Protein AF-A0A1D2U255-F1 (afdb_monomer_lite)

Structure (mmCIF, N/CA/C/O backbone):
data_AF-A0A1D2U255-F1
#
_entry.id   AF-A0A1D2U255-F1
#
loop_
_atom_site.group_PDB
_atom_site.id
_atom_site.type_symbol
_atom_site.label_atom_id
_atom_site.label_alt_id
_atom_site.label_comp_id
_atom_site.label_asym_id
_atom_site.label_entity_id
_atom_site.label_seq_id
_atom_site.pdbx_PDB_ins_code
_atom_site.Cartn_x
_atom_site.Cartn_y
_atom_site.Cartn_z
_atom_site.occupancy
_atom_site.B_iso_or_equiv
_atom_site.auth_seq_id
_atom_site.auth_comp_id
_atom_site.auth_asym_id
_atom_site.auth_atom_id
_atom_site.pdbx_PDB_model_num
ATOM 1 N N . MET A 1 1 ? 13.113 -12.815 16.491 1.00 38.06 1 MET A N 1
ATOM 2 C CA . MET A 1 1 ? 13.933 -11.584 16.557 1.00 38.06 1 MET A CA 1
ATOM 3 C C . MET A 1 1 ? 13.022 -10.488 17.092 1.00 38.06 1 MET A C 1
ATOM 5 O O . MET A 1 1 ? 12.056 -10.189 16.406 1.00 38.06 1 MET A O 1
ATOM 9 N N . CYS A 1 2 ? 13.243 -9.999 18.317 1.00 33.28 2 CYS A N 1
ATOM 10 C CA . CYS A 1 2 ? 12.448 -8.915 18.912 1.00 33.28 2 CYS A CA 1
ATOM 11 C C . CYS A 1 2 ? 13.045 -7.563 18.511 1.00 33.28 2 CYS A C 1
ATOM 13 O O . CYS A 1 2 ? 14.258 -7.370 18.623 1.00 33.28 2 CYS A O 1
ATOM 15 N N . CYS A 1 3 ? 12.206 -6.634 18.059 1.00 37.88 3 CYS A N 1
ATOM 16 C CA . CYS A 1 3 ? 12.603 -5.245 17.847 1.00 37.88 3 CYS A CA 1
ATOM 17 C C . CYS A 1 3 ? 12.177 -4.433 19.072 1.00 37.88 3 CYS A C 1
ATOM 19 O O . CYS A 1 3 ? 10.989 -4.317 19.360 1.00 37.88 3 CYS A O 1
ATOM 21 N N . LEU A 1 4 ? 13.148 -3.874 19.792 1.00 40.31 4 LEU A N 1
ATOM 22 C CA . LEU A 1 4 ? 12.889 -2.795 20.744 1.00 40.31 4 LEU A CA 1
ATOM 23 C C . LEU A 1 4 ? 12.627 -1.528 19.923 1.00 40.31 4 LEU A C 1
ATOM 25 O O . LEU A 1 4 ? 13.377 -1.272 18.985 1.00 40.31 4 LEU A O 1
ATOM 29 N N . LEU A 1 5 ? 11.585 -0.754 20.235 1.00 40.53 5 LEU A N 1
ATOM 30 C CA . LEU A 1 5 ? 11.327 0.550 19.608 1.00 40.53 5 LEU A CA 1
ATOM 31 C C . LEU A 1 5 ? 11.219 1.648 20.671 1.00 40.53 5 LEU A C 1
ATOM 33 O O . LEU A 1 5 ? 10.499 1.484 21.651 1.00 40.53 5 LEU A O 1
ATOM 37 N N . LYS A 1 6 ? 11.832 2.814 20.424 1.00 40.69 6 LYS A N 1
ATOM 38 C CA . LYS A 1 6 ? 11.406 4.088 21.040 1.00 40.69 6 LYS A CA 1
ATOM 39 C C . LYS A 1 6 ? 10.456 4.817 20.100 1.00 40.69 6 LYS A C 1
ATOM 41 O O . LYS A 1 6 ? 10.738 4.906 18.902 1.00 40.69 6 LYS A O 1
ATOM 46 N N . GLN A 1 7 ? 9.335 5.289 20.640 1.00 46.09 7 GLN A N 1
ATOM 47 C CA . GLN A 1 7 ? 8.134 5.529 19.847 1.00 46.09 7 GLN A CA 1
ATOM 48 C C . GLN A 1 7 ? 7.844 6.982 19.425 1.00 46.09 7 GLN A C 1
ATOM 50 O O . GLN A 1 7 ? 8.220 7.922 20.131 1.00 46.09 7 GLN A O 1
ATOM 55 N N . PRO A 1 8 ? 7.110 7.155 18.300 1.00 39.25 8 PRO A N 1
ATOM 56 C CA . PRO A 1 8 ? 6.483 8.409 17.862 1.00 39.25 8 PRO A CA 1
ATOM 57 C C . PRO A 1 8 ? 5.605 9.088 18.925 1.00 39.25 8 PRO A C 1
ATOM 59 O O . PRO A 1 8 ? 5.038 8.426 19.784 1.00 39.25 8 PRO A O 1
ATOM 62 N N . GLN A 1 9 ? 5.426 10.409 18.816 1.00 37.12 9 GLN A N 1
ATOM 63 C CA . GLN A 1 9 ? 4.579 11.220 19.711 1.00 37.12 9 GLN A CA 1
ATOM 64 C C . GLN A 1 9 ? 3.263 11.693 19.055 1.00 37.12 9 GLN A C 1
ATOM 66 O O . GLN A 1 9 ? 2.732 12.727 19.456 1.00 37.12 9 GLN A O 1
ATOM 71 N N . THR A 1 10 ? 2.753 11.040 18.003 1.00 38.72 10 THR A N 1
ATOM 72 C CA . THR A 1 10 ? 1.655 11.632 17.209 1.00 38.72 10 THR A CA 1
ATOM 73 C C . THR A 1 10 ? 0.610 10.617 16.761 1.00 38.72 10 THR A C 1
ATOM 75 O O . THR A 1 10 ? 0.945 9.591 16.175 1.00 38.72 10 THR A O 1
ATOM 78 N N . ILE A 1 11 ? -0.655 10.964 17.015 1.00 46.00 11 ILE A N 1
ATOM 79 C CA . ILE A 1 11 ? -1.862 10.268 16.561 1.00 46.00 11 ILE A CA 1
ATOM 80 C C . ILE A 1 11 ? -2.464 11.071 15.410 1.00 46.00 11 ILE A C 1
ATOM 82 O O . ILE A 1 11 ? -2.542 12.299 15.489 1.00 46.00 11 ILE A O 1
ATOM 86 N N . PHE A 1 12 ? -2.910 10.394 14.357 1.00 43.94 12 PHE A N 1
ATOM 87 C CA . PHE A 1 12 ? -3.647 11.022 13.267 1.00 43.94 12 PHE A CA 1
ATOM 88 C C . PHE A 1 12 ? -4.962 10.262 12.995 1.00 43.94 12 PHE A C 1
ATOM 90 O O . PHE A 1 12 ? -5.177 9.166 13.507 1.00 43.94 12 PHE A O 1
ATOM 97 N N . GLY A 1 13 ? -5.860 10.852 12.199 1.00 49.72 13 GLY A N 1
ATOM 98 C CA . GLY A 1 13 ? -7.073 10.168 11.723 1.00 49.72 13 GLY A CA 1
ATOM 99 C C . GLY A 1 13 ? -8.346 10.356 12.557 1.00 49.72 13 GLY A C 1
ATOM 100 O O . GLY A 1 13 ? -9.235 9.514 12.501 1.00 49.72 13 GLY A O 1
ATOM 101 N N . LEU A 1 14 ? -8.473 11.445 13.322 1.00 53.03 14 LEU A N 1
ATOM 102 C CA . LEU A 1 14 ? -9.739 11.765 13.989 1.00 53.03 14 LEU A CA 1
ATOM 103 C C . LEU A 1 14 ? -10.753 12.420 13.033 1.00 53.03 14 LEU A C 1
ATOM 105 O O . LEU A 1 14 ? -10.395 13.387 12.355 1.00 53.03 14 LEU A O 1
ATOM 109 N N . PRO A 1 15 ? -12.037 12.017 13.073 1.00 48.06 15 PRO A N 1
ATOM 110 C CA . PRO A 1 15 ? -13.110 12.707 12.359 1.00 48.06 15 PRO A CA 1
ATOM 111 C C . PRO A 1 15 ? -13.533 14.030 13.027 1.00 48.06 15 PRO A C 1
ATOM 113 O O . PRO A 1 15 ? -14.324 14.776 12.453 1.00 48.06 15 PRO A O 1
ATOM 116 N N . SER A 1 16 ? -13.025 14.350 14.229 1.00 55.66 16 SER A N 1
ATOM 117 C CA . SER A 1 16 ? -13.428 15.536 14.994 1.00 55.66 16 SER A CA 1
ATOM 118 C C . SER A 1 16 ? -12.306 16.185 15.793 1.00 55.66 16 SER A C 1
ATOM 120 O O . SER A 1 16 ? -11.431 15.513 16.331 1.00 55.66 16 SER A O 1
ATOM 122 N N . ARG A 1 17 ? -12.383 17.514 15.910 1.00 60.97 17 ARG A N 1
ATOM 123 C CA . ARG A 1 17 ? -11.514 18.342 16.761 1.00 60.97 17 ARG A CA 1
ATOM 124 C C . ARG A 1 17 ? -12.215 18.837 18.031 1.00 60.97 17 ARG A C 1
ATOM 126 O O . ARG A 1 17 ? -11.706 19.737 18.693 1.00 60.97 17 ARG A O 1
ATOM 133 N N . GLU A 1 18 ? -13.396 18.314 18.350 1.00 69.81 18 GLU A N 1
ATOM 134 C CA . GLU A 1 18 ? -14.112 18.686 19.572 1.00 69.81 18 GLU A CA 1
ATOM 135 C C . GLU A 1 18 ? -13.353 18.224 20.818 1.00 69.81 18 GLU A C 1
ATOM 137 O O . GLU A 1 18 ? -12.920 17.077 20.909 1.00 69.81 18 GLU A O 1
ATOM 142 N N . ALA A 1 19 ? -13.231 19.115 21.803 1.00 66.44 19 ALA A N 1
ATOM 143 C CA . ALA A 1 19 ? -12.434 18.870 23.004 1.00 66.44 19 ALA A CA 1
ATOM 144 C C . ALA A 1 19 ? -12.901 17.646 23.814 1.00 66.44 19 ALA A C 1
ATOM 146 O O . ALA A 1 19 ? -12.069 16.938 24.371 1.00 66.44 19 ALA A O 1
ATOM 147 N N . ALA A 1 20 ? -14.210 17.370 23.850 1.00 71.12 20 ALA A N 1
ATOM 148 C CA . ALA A 1 20 ? -14.759 16.203 24.541 1.00 71.12 20 ALA A CA 1
ATOM 149 C C . ALA A 1 20 ? -14.318 14.884 23.881 1.00 71.12 20 ALA A C 1
ATOM 151 O O . ALA A 1 20 ? -13.795 14.007 24.558 1.00 71.12 20 ALA A O 1
ATOM 152 N N . VAL A 1 21 ? -14.418 14.792 22.549 1.00 66.88 21 VAL A N 1
ATOM 153 C CA . VAL A 1 21 ? -13.981 13.611 21.782 1.00 66.88 21 VAL A CA 1
ATOM 154 C C . VAL A 1 21 ? -12.471 13.420 21.849 1.00 66.88 21 VAL A C 1
ATOM 156 O O . VAL A 1 21 ? -11.996 12.294 21.943 1.00 66.88 21 VAL A O 1
ATOM 159 N N . LEU A 1 22 ? -11.709 14.515 21.844 1.00 66.06 22 LEU A N 1
ATOM 160 C CA . LEU A 1 22 ? -10.263 14.459 22.056 1.00 66.06 22 LEU A CA 1
ATOM 161 C C . LEU A 1 22 ? -9.925 13.895 23.443 1.00 66.06 22 LEU A C 1
ATOM 163 O O . LEU A 1 22 ? -9.061 13.034 23.547 1.00 66.06 22 LEU A O 1
ATOM 167 N N . SER A 1 23 ? -10.648 14.310 24.488 1.00 69.88 23 SER A N 1
ATOM 168 C CA . SER A 1 23 ? -10.448 13.798 25.849 1.00 69.88 23 SER A CA 1
ATOM 169 C C . SER A 1 23 ? -10.837 12.322 25.999 1.00 69.88 23 SER A C 1
ATOM 171 O O . SER A 1 23 ? -10.153 11.583 26.707 1.00 69.88 23 SER A O 1
ATOM 173 N N . GLU A 1 24 ? -11.931 11.886 25.372 1.00 72.25 24 GLU A N 1
ATOM 174 C CA . GLU A 1 24 ? -12.356 10.479 25.373 1.00 72.25 24 GLU A CA 1
ATOM 175 C C . GLU A 1 24 ? -11.363 9.600 24.606 1.00 72.25 24 GLU A C 1
ATOM 177 O O . GLU A 1 24 ? -10.986 8.526 25.083 1.00 72.25 24 GLU A O 1
ATOM 182 N N . LEU A 1 25 ? -10.860 10.095 23.469 1.00 70.25 25 LEU A N 1
ATOM 183 C CA . LEU A 1 25 ? -9.794 9.436 22.727 1.00 70.25 25 LEU A CA 1
ATOM 184 C C . LEU A 1 25 ? -8.515 9.334 23.568 1.00 70.25 25 LEU A C 1
ATOM 186 O O . LEU A 1 25 ? -7.940 8.253 23.652 1.00 70.25 25 LEU A O 1
ATOM 190 N N . ASP A 1 26 ? -8.070 10.416 24.207 1.00 67.56 26 ASP A N 1
ATOM 191 C CA . ASP A 1 26 ? -6.859 10.411 25.037 1.00 67.56 26 ASP A CA 1
ATOM 192 C C . ASP A 1 26 ? -6.956 9.380 26.175 1.00 67.56 26 ASP A C 1
ATOM 194 O O . ASP A 1 26 ? -5.986 8.671 26.474 1.00 67.56 26 ASP A O 1
ATOM 198 N N . GLY A 1 27 ? -8.143 9.245 26.776 1.00 70.94 27 GLY A N 1
ATOM 199 C CA . GLY A 1 27 ? -8.442 8.213 27.766 1.00 70.94 27 GLY A CA 1
ATOM 200 C C . GLY A 1 27 ? -8.338 6.796 27.196 1.00 70.94 27 GLY A C 1
ATOM 201 O O . GLY A 1 27 ? -7.640 5.957 27.771 1.00 70.94 27 GLY A O 1
ATOM 202 N N . TYR A 1 28 ? -8.979 6.540 26.052 1.00 72.81 28 TYR A N 1
ATOM 203 C CA . TYR A 1 28 ? -8.915 5.260 25.337 1.00 72.81 28 TYR A CA 1
ATOM 204 C C . TYR A 1 28 ? -7.470 4.880 24.979 1.00 72.81 28 TYR A C 1
ATOM 206 O O . TYR A 1 28 ? -6.992 3.805 25.341 1.00 72.81 28 TYR A O 1
ATOM 214 N N . LEU A 1 29 ? -6.726 5.800 24.365 1.00 69.00 29 LEU A N 1
ATOM 215 C CA . LEU A 1 29 ? -5.336 5.585 23.966 1.00 69.00 29 LEU A CA 1
ATOM 216 C C . LEU A 1 29 ? -4.421 5.324 25.169 1.00 69.00 29 LEU A C 1
ATOM 218 O O . LEU A 1 29 ? -3.532 4.476 25.098 1.00 69.00 29 LEU A O 1
ATOM 222 N N . SER A 1 30 ? -4.639 6.004 26.296 1.00 70.31 30 SER A N 1
ATOM 223 C CA . SER A 1 30 ? -3.856 5.774 27.517 1.00 70.31 30 SER A CA 1
ATOM 224 C C . SER A 1 30 ? -4.046 4.355 28.064 1.00 70.31 30 SER A C 1
ATOM 226 O O . SER A 1 30 ? -3.075 3.717 28.475 1.00 70.31 30 SER A O 1
ATOM 228 N N . GLN A 1 31 ? -5.275 3.831 28.024 1.00 73.38 31 GLN A N 1
ATOM 229 C CA . GLN A 1 31 ? -5.575 2.459 28.447 1.00 73.38 31 GLN A CA 1
ATOM 230 C C . GLN A 1 31 ? -4.911 1.430 27.528 1.00 73.38 31 GLN A C 1
ATOM 232 O O . GLN A 1 31 ? -4.305 0.472 28.005 1.00 73.38 31 GLN A O 1
ATOM 237 N N . MET A 1 32 ? -4.951 1.659 26.215 1.00 69.12 32 MET A N 1
ATOM 238 C CA . MET A 1 32 ? -4.285 0.781 25.251 1.00 69.12 32 MET A CA 1
ATOM 239 C C . MET A 1 32 ? -2.766 0.792 25.410 1.00 69.12 32 MET A C 1
ATOM 241 O O . MET A 1 32 ? -2.126 -0.256 25.355 1.00 69.12 32 MET A O 1
ATOM 245 N N . ALA A 1 33 ? -2.174 1.973 25.610 1.00 67.69 33 ALA A N 1
ATOM 246 C CA . ALA A 1 33 ? -0.741 2.102 25.833 1.00 67.69 33 ALA A CA 1
ATOM 247 C C . ALA A 1 33 ? -0.309 1.328 27.087 1.00 67.69 33 ALA A C 1
ATOM 249 O O . ALA A 1 33 ? 0.724 0.661 27.064 1.00 67.69 33 ALA A O 1
ATOM 250 N N . ALA A 1 34 ? -1.113 1.369 28.154 1.00 70.56 34 ALA A N 1
ATOM 251 C CA . ALA A 1 34 ? -0.875 0.581 29.358 1.00 70.56 34 ALA A CA 1
ATOM 252 C C . ALA A 1 34 ? -0.983 -0.933 29.097 1.00 70.56 34 ALA A C 1
ATOM 254 O O . ALA A 1 34 ? -0.121 -1.680 29.554 1.00 70.56 34 ALA A O 1
ATOM 255 N N . ALA A 1 35 ? -1.981 -1.386 28.330 1.00 68.00 35 ALA A N 1
ATOM 256 C CA . ALA A 1 35 ? -2.135 -2.800 27.971 1.00 68.00 35 ALA A CA 1
ATOM 257 C C . ALA A 1 35 ? -0.953 -3.320 27.134 1.00 68.00 35 ALA A C 1
ATOM 259 O O . ALA A 1 35 ? -0.357 -4.347 27.447 1.00 68.00 35 ALA A O 1
ATOM 260 N N . LEU A 1 36 ? -0.529 -2.557 26.124 1.00 65.62 36 LEU A N 1
ATOM 261 C CA . LEU A 1 36 ? 0.635 -2.892 25.302 1.00 65.62 36 LEU A CA 1
ATOM 262 C C . LEU A 1 36 ? 1.951 -2.917 26.094 1.00 65.62 36 LEU A C 1
ATOM 264 O O . LEU A 1 36 ? 2.813 -3.753 25.830 1.00 65.62 36 LEU A O 1
ATOM 268 N N . GLN A 1 37 ? 2.119 -2.025 27.077 1.00 65.44 37 GLN A N 1
ATOM 269 C CA . GLN A 1 37 ? 3.283 -2.039 27.977 1.00 65.44 37 GLN A CA 1
ATOM 270 C C . GLN A 1 37 ? 3.338 -3.293 28.859 1.00 65.44 37 GLN A C 1
ATOM 272 O O . GLN A 1 37 ? 4.419 -3.679 29.293 1.00 65.44 37 GLN A O 1
ATOM 277 N N . GLN A 1 38 ? 2.198 -3.939 29.111 1.00 67.94 38 GLN A N 1
ATOM 278 C CA . GLN A 1 38 ? 2.106 -5.179 29.888 1.00 67.94 38 GLN A CA 1
ATOM 279 C C . GLN A 1 38 ? 2.366 -6.439 29.041 1.00 67.94 38 GLN A C 1
ATOM 281 O O . GLN A 1 38 ? 2.168 -7.554 29.518 1.00 67.94 38 GLN A O 1
ATOM 286 N N . CYS A 1 39 ? 2.856 -6.275 27.806 1.00 56.94 39 CYS A N 1
ATOM 287 C CA . CYS A 1 39 ? 3.213 -7.338 26.861 1.00 56.94 39 CYS A CA 1
ATOM 288 C C . CYS A 1 39 ? 2.047 -8.213 26.362 1.00 56.94 39 CYS A C 1
ATOM 290 O O . CYS A 1 39 ? 2.307 -9.202 25.675 1.00 56.94 39 CYS A O 1
ATOM 292 N N . SER A 1 40 ? 0.781 -7.865 26.624 1.00 61.34 40 SER A N 1
ATOM 293 C CA . SER A 1 40 ? -0.358 -8.539 25.987 1.00 61.34 40 SER A CA 1
ATOM 294 C C . SER A 1 40 ? -0.512 -8.031 24.548 1.00 61.34 40 SER A C 1
ATOM 296 O O . SER A 1 40 ? -1.229 -7.067 24.288 1.00 61.34 40 SER A O 1
ATOM 298 N N . TRP A 1 41 ? 0.199 -8.644 23.602 1.00 63.06 41 TRP A N 1
ATOM 299 C CA . TRP A 1 41 ? -0.022 -8.466 22.159 1.00 63.06 41 TRP A CA 1
ATOM 300 C C . TRP A 1 41 ? -1.073 -9.462 21.665 1.00 63.06 41 TRP A C 1
ATOM 302 O O . TRP A 1 41 ? -0.824 -10.255 20.757 1.00 63.06 41 TRP A O 1
ATOM 312 N N . ASP A 1 42 ? -2.237 -9.457 22.310 1.00 68.38 42 ASP A N 1
ATOM 313 C CA . ASP A 1 42 ? -3.321 -10.369 21.962 1.00 68.38 42 ASP A CA 1
ATOM 314 C C . ASP A 1 42 ? -3.835 -10.065 20.546 1.00 68.38 42 ASP A C 1
ATOM 316 O O . ASP A 1 42 ? -3.728 -8.936 20.053 1.00 68.38 42 ASP A O 1
ATOM 320 N N . ALA A 1 43 ? -4.405 -11.079 19.887 1.00 68.44 43 ALA A N 1
ATOM 321 C CA . ALA A 1 43 ? -4.866 -10.989 18.499 1.00 68.44 43 ALA A CA 1
ATOM 322 C C . ALA A 1 43 ? -5.798 -9.788 18.259 1.00 68.44 43 ALA A C 1
ATOM 324 O O . ALA A 1 43 ? -5.667 -9.112 17.242 1.00 68.44 43 ALA A O 1
ATOM 325 N N . ASP A 1 44 ? -6.655 -9.465 19.229 1.00 71.38 44 ASP A N 1
ATOM 326 C CA . ASP A 1 44 ? -7.575 -8.327 19.162 1.00 71.38 44 ASP A CA 1
ATOM 327 C C . ASP A 1 44 ? -6.839 -6.977 19.131 1.00 71.38 44 ASP A C 1
ATOM 329 O O . ASP A 1 44 ? -7.252 -6.049 18.438 1.00 71.38 44 ASP A O 1
ATOM 333 N N . ILE A 1 45 ? -5.730 -6.831 19.860 1.00 68.56 45 ILE A N 1
ATOM 334 C CA . ILE A 1 45 ? -4.955 -5.583 19.858 1.00 68.56 45 ILE A CA 1
ATOM 335 C C . ILE A 1 45 ? -4.228 -5.423 18.521 1.00 68.56 45 ILE A C 1
ATOM 337 O O . ILE A 1 45 ? -4.208 -4.330 17.956 1.00 68.56 45 ILE A O 1
ATOM 341 N N . LEU A 1 46 ? -3.666 -6.508 17.987 1.00 68.69 46 LEU A N 1
ATOM 342 C CA . LEU A 1 46 ? -3.039 -6.494 16.666 1.00 68.69 46 LEU A CA 1
ATOM 343 C C . LEU A 1 46 ? -4.057 -6.180 15.567 1.00 68.69 46 LEU A C 1
ATOM 345 O O . LEU A 1 46 ? -3.793 -5.312 14.742 1.00 68.69 46 LEU A O 1
ATOM 349 N N . GLU A 1 47 ? -5.225 -6.823 15.594 1.00 69.94 47 GLU A N 1
ATOM 350 C CA . GLU A 1 47 ? -6.328 -6.561 14.667 1.00 69.94 47 GLU A CA 1
ATOM 351 C C . GLU A 1 47 ? -6.773 -5.096 14.740 1.00 69.94 47 GLU A C 1
ATOM 353 O O . GLU A 1 47 ? -6.891 -4.427 13.720 1.00 69.94 47 GLU A O 1
ATOM 358 N N . MET A 1 48 ? -6.959 -4.543 15.937 1.00 73.94 48 MET A N 1
ATOM 359 C CA . MET A 1 48 ? -7.360 -3.147 16.086 1.00 73.94 48 MET A CA 1
ATOM 360 C C . MET A 1 48 ? -6.282 -2.175 15.567 1.00 73.94 48 MET A C 1
ATOM 362 O O . MET A 1 48 ? -6.622 -1.239 14.841 1.00 73.94 48 MET A O 1
ATOM 366 N N . LEU A 1 49 ? -4.993 -2.399 15.861 1.00 68.12 49 LEU A N 1
ATOM 367 C CA . LEU A 1 49 ? -3.900 -1.561 15.340 1.00 68.12 49 LEU A CA 1
ATOM 368 C C . LEU A 1 49 ? -3.766 -1.667 13.811 1.00 68.12 49 LEU A C 1
ATOM 370 O O . LEU A 1 49 ? -3.385 -0.698 13.153 1.00 68.12 49 LEU A O 1
ATOM 374 N N . ASP A 1 50 ? -4.081 -2.835 13.251 1.00 65.19 50 ASP A N 1
ATOM 375 C CA . ASP A 1 50 ? -4.117 -3.083 11.808 1.00 65.19 50 ASP A CA 1
ATOM 376 C C . ASP A 1 50 ? -5.270 -2.345 11.110 1.00 65.19 50 ASP A C 1
ATOM 378 O O . ASP A 1 50 ? -5.176 -1.966 9.939 1.00 65.19 50 ASP A O 1
ATOM 382 N N . LEU A 1 51 ? -6.368 -2.139 11.838 1.00 63.94 51 LEU A N 1
ATOM 383 C CA . LEU A 1 51 ? -7.593 -1.537 11.330 1.00 63.94 51 LEU A CA 1
ATOM 384 C C . LEU A 1 51 ? -7.616 -0.014 11.489 1.00 63.94 51 LEU A C 1
ATOM 386 O O . LEU A 1 51 ? -8.165 0.665 10.625 1.00 63.94 51 LEU A O 1
ATOM 390 N N . LEU A 1 52 ? -7.028 0.545 12.549 1.00 65.50 52 LEU A N 1
ATOM 391 C CA . LEU A 1 52 ? -7.057 1.988 12.789 1.00 65.50 52 LEU A CA 1
ATOM 392 C C . LEU A 1 52 ? -6.082 2.720 11.858 1.00 65.50 52 LEU A C 1
ATOM 394 O O . LEU A 1 52 ? -4.882 2.509 11.997 1.00 65.50 52 LEU A O 1
ATOM 398 N N . PRO A 1 53 ? -6.541 3.620 10.960 1.00 51.88 53 PRO A N 1
ATOM 399 C CA . PRO A 1 53 ? -5.727 4.117 9.852 1.00 51.88 53 PRO A CA 1
ATOM 400 C C . PRO A 1 53 ? -4.416 4.799 10.250 1.00 51.88 53 PRO A C 1
ATOM 402 O O . PRO A 1 53 ? -3.485 4.781 9.449 1.00 51.88 53 PRO A O 1
ATOM 405 N N . GLN A 1 54 ? -4.326 5.437 11.430 1.00 58.75 54 GLN A N 1
ATOM 406 C CA . GLN A 1 54 ? -3.151 6.237 11.816 1.00 58.75 54 GLN A CA 1
ATOM 407 C C . GLN A 1 54 ? -2.945 6.391 13.346 1.00 58.75 54 GLN A C 1
ATOM 409 O O . GLN A 1 54 ? -2.642 7.486 13.833 1.0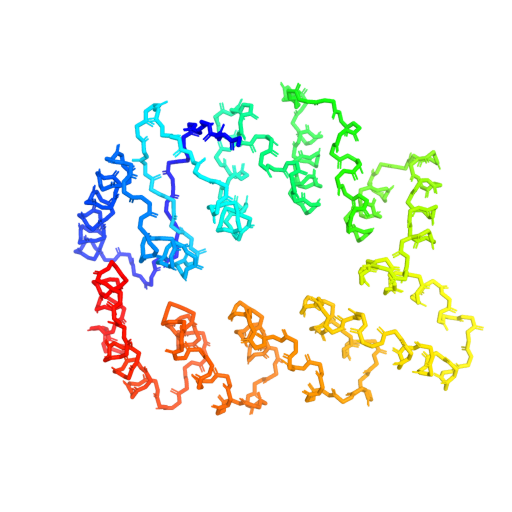0 58.75 54 GLN A O 1
ATOM 414 N N . ILE A 1 55 ? -3.087 5.317 14.132 1.00 53.38 55 ILE A N 1
ATOM 415 C CA . ILE A 1 55 ? -2.871 5.377 15.591 1.00 53.38 55 ILE A CA 1
ATOM 416 C C . ILE A 1 55 ? -1.496 4.819 15.963 1.00 53.38 55 ILE A C 1
ATOM 418 O O . ILE A 1 55 ? -1.240 3.624 15.859 1.00 53.38 55 ILE A O 1
ATOM 422 N N . PHE A 1 56 ? -0.622 5.696 16.463 1.00 54.00 56 PHE A N 1
ATOM 423 C CA . PHE A 1 56 ? 0.568 5.292 17.204 1.00 54.00 56 PHE A CA 1
ATOM 424 C C . PHE A 1 56 ? 0.419 5.717 18.657 1.00 54.00 56 PHE A C 1
ATOM 426 O O . PHE A 1 56 ? 0.279 6.897 18.977 1.00 54.00 56 PHE A O 1
ATOM 433 N N . LEU A 1 57 ? 0.436 4.724 19.533 1.00 53.69 57 LEU A N 1
ATOM 434 C CA . LEU A 1 57 ? 0.411 4.928 20.972 1.00 53.69 57 LEU A CA 1
ATOM 435 C C . LEU A 1 57 ? 1.782 5.418 21.445 1.00 53.69 57 LEU A C 1
ATOM 437 O O . LEU A 1 57 ? 2.767 5.283 20.727 1.00 53.69 57 LEU A O 1
ATOM 441 N N . ARG A 1 58 ? 1.841 6.000 22.646 1.00 51.56 58 ARG A N 1
ATOM 442 C CA . ARG A 1 58 ? 3.098 6.291 23.341 1.00 51.56 58 ARG A CA 1
ATOM 443 C C . ARG A 1 58 ? 3.382 5.159 24.322 1.00 51.56 58 ARG A C 1
ATOM 445 O O . ARG A 1 58 ? 2.791 5.094 25.396 1.00 51.56 58 ARG A O 1
ATOM 452 N N . LEU A 1 59 ? 4.301 4.281 23.966 1.00 54.00 59 LEU A N 1
ATOM 453 C CA . LEU A 1 59 ? 4.804 3.208 24.809 1.00 54.00 59 LEU A CA 1
ATOM 454 C C . LEU A 1 59 ? 6.044 3.677 25.587 1.00 54.00 59 LEU A C 1
ATOM 456 O O . LEU A 1 59 ? 6.703 4.651 25.211 1.00 54.00 59 LEU A O 1
ATOM 460 N N . GLY A 1 60 ? 6.323 3.012 26.712 1.00 51.00 60 GLY A N 1
ATOM 461 C CA . GLY A 1 60 ? 7.503 3.271 27.540 1.00 51.00 60 GLY A CA 1
ATOM 462 C C . GLY A 1 60 ? 8.822 2.939 26.828 1.00 51.00 60 GLY A C 1
ATOM 463 O O . GLY A 1 60 ? 8.829 2.434 25.709 1.00 51.00 60 GLY A O 1
ATOM 464 N N . ASP A 1 61 ? 9.955 3.203 27.487 1.00 53.56 61 ASP A N 1
ATOM 465 C CA . ASP A 1 61 ? 11.305 3.098 26.896 1.00 53.56 61 ASP A CA 1
ATOM 466 C C . ASP A 1 61 ? 11.731 1.678 26.464 1.00 53.56 61 ASP A C 1
ATOM 468 O O . ASP A 1 61 ? 12.751 1.524 25.787 1.00 53.56 61 ASP A O 1
ATOM 472 N N . SER A 1 62 ? 10.973 0.647 26.838 1.00 54.75 62 SER A N 1
ATOM 473 C CA . SER A 1 62 ? 11.263 -0.754 26.542 1.00 54.75 62 SER A CA 1
ATOM 474 C C . SER A 1 62 ? 9.973 -1.525 26.267 1.00 54.75 62 SER A C 1
ATOM 476 O O . SER A 1 62 ? 9.385 -2.102 27.181 1.00 54.75 62 SER A O 1
ATOM 478 N N . VAL A 1 63 ? 9.531 -1.538 25.009 1.00 57.12 63 VAL A N 1
ATOM 479 C CA . VAL A 1 63 ? 8.539 -2.513 24.537 1.00 57.12 63 VAL A CA 1
ATOM 480 C C . VAL A 1 63 ? 9.170 -3.378 23.465 1.00 57.12 63 VAL A C 1
ATOM 482 O O . VAL A 1 63 ? 9.726 -2.874 22.487 1.00 57.12 63 VAL A O 1
ATOM 485 N N . GLU A 1 64 ? 9.096 -4.686 23.678 1.00 58.00 64 GLU A N 1
ATOM 486 C CA . GLU A 1 64 ? 9.473 -5.670 22.679 1.00 58.00 64 GLU A CA 1
ATOM 487 C C . GLU A 1 64 ? 8.302 -5.909 21.733 1.00 58.00 64 GLU A C 1
ATOM 489 O O . GLU A 1 64 ? 7.177 -6.177 22.159 1.00 58.00 64 GLU A O 1
ATOM 494 N N . LEU A 1 65 ? 8.581 -5.806 20.437 1.00 59.25 65 LEU A N 1
ATOM 495 C CA . LEU A 1 65 ? 7.638 -6.182 19.399 1.00 59.25 65 LEU A CA 1
ATOM 496 C C . LEU A 1 65 ? 7.856 -7.625 18.959 1.00 59.25 65 LEU A C 1
ATOM 498 O O . LEU A 1 65 ? 8.974 -8.014 18.599 1.00 59.25 65 LEU A O 1
ATOM 502 N N . GLY A 1 66 ? 6.761 -8.384 18.939 1.00 58.88 66 GLY A N 1
ATOM 503 C CA . GLY A 1 66 ? 6.699 -9.679 18.271 1.00 58.88 66 GLY A CA 1
ATOM 504 C C . GLY A 1 66 ? 6.837 -9.534 16.753 1.00 58.88 66 GLY A C 1
ATOM 505 O O . GLY A 1 66 ? 6.574 -8.481 16.179 1.00 58.88 66 GLY A O 1
ATOM 506 N N . GLN A 1 67 ? 7.244 -10.603 16.068 1.00 63.12 67 GLN A N 1
ATOM 507 C CA . GLN A 1 67 ? 7.389 -10.574 14.604 1.00 63.12 67 GLN A CA 1
ATOM 508 C C . GLN A 1 67 ? 6.053 -10.349 13.883 1.00 63.12 67 GLN A C 1
ATOM 510 O O . GLN A 1 67 ? 6.023 -9.698 12.838 1.00 63.12 67 GLN A O 1
ATOM 515 N N . ASP A 1 68 ? 4.954 -10.809 14.479 1.00 61.72 68 ASP A N 1
ATOM 516 C CA . ASP A 1 68 ? 3.608 -10.709 13.912 1.00 61.72 68 ASP A CA 1
ATOM 517 C C . ASP A 1 68 ? 3.065 -9.271 13.876 1.00 61.72 68 ASP A C 1
ATOM 519 O O . ASP A 1 68 ? 2.085 -9.004 13.187 1.00 61.72 68 ASP A O 1
ATOM 523 N N . SER A 1 69 ? 3.717 -8.315 14.553 1.00 60.88 69 SER A N 1
ATOM 524 C CA . SER A 1 69 ? 3.336 -6.898 14.506 1.00 60.88 69 SER A CA 1
ATOM 525 C C . SER A 1 69 ? 3.992 -6.129 13.354 1.00 60.88 69 SER A C 1
ATOM 527 O O . SER A 1 69 ? 3.625 -4.983 13.092 1.00 60.88 69 SER A O 1
ATOM 529 N N . LEU A 1 70 ? 4.974 -6.716 12.659 1.00 64.25 70 LEU A N 1
ATOM 530 C CA . LEU A 1 70 ? 5.638 -6.062 11.526 1.00 64.25 70 LEU A CA 1
ATOM 531 C C . LEU A 1 70 ? 4.654 -5.678 10.405 1.00 64.25 70 LEU A C 1
ATOM 533 O O . LEU A 1 70 ? 4.729 -4.533 9.961 1.00 64.25 70 LEU A O 1
ATOM 537 N N . PRO A 1 71 ? 3.706 -6.539 9.969 1.00 62.88 71 PRO A N 1
ATOM 538 C CA . PRO A 1 71 ? 2.700 -6.185 8.959 1.00 62.88 71 PRO A CA 1
ATOM 539 C C . PRO A 1 71 ? 1.908 -4.918 9.297 1.00 62.88 71 PRO A C 1
ATOM 541 O O . PRO A 1 71 ? 1.704 -4.078 8.423 1.00 62.88 71 PRO A O 1
ATOM 544 N N . VAL A 1 72 ? 1.537 -4.749 10.567 1.00 63.75 72 VAL A N 1
ATOM 545 C CA . VAL A 1 72 ? 0.829 -3.561 11.062 1.00 63.75 72 VAL A CA 1
ATOM 546 C C . VAL A 1 72 ? 1.721 -2.324 10.948 1.00 63.75 72 VAL A C 1
ATOM 548 O O . VAL A 1 72 ? 1.316 -1.303 10.397 1.00 63.75 72 VAL A O 1
ATOM 551 N N . LEU A 1 73 ? 2.981 -2.420 11.386 1.00 64.12 73 LEU A N 1
ATOM 552 C CA . LEU A 1 73 ? 3.944 -1.319 11.276 1.00 64.12 73 LEU A CA 1
ATOM 553 C C . LEU A 1 73 ? 4.179 -0.874 9.829 1.00 64.12 73 LEU A C 1
ATOM 555 O O . LEU A 1 73 ? 4.308 0.325 9.581 1.00 64.12 73 LEU A O 1
ATOM 559 N N . TYR A 1 74 ? 4.195 -1.812 8.876 1.00 64.25 74 TYR A N 1
ATOM 560 C CA . TYR A 1 74 ? 4.342 -1.488 7.456 1.00 64.25 74 TYR A CA 1
ATOM 561 C C . TYR A 1 74 ? 3.215 -0.596 6.929 1.00 64.25 74 TYR A C 1
ATOM 563 O O . TYR A 1 74 ? 3.465 0.290 6.111 1.00 64.25 74 TYR A O 1
ATOM 571 N N . ARG A 1 75 ? 1.982 -0.797 7.405 1.00 65.50 75 ARG A N 1
ATOM 572 C CA . ARG A 1 75 ? 0.828 0.030 7.016 1.00 65.50 75 ARG A CA 1
ATOM 573 C C . ARG A 1 75 ? 0.908 1.442 7.601 1.00 65.50 75 ARG A C 1
ATOM 575 O O . ARG A 1 75 ? 0.417 2.388 6.995 1.00 65.50 75 ARG A O 1
ATOM 582 N N . HIS A 1 76 ? 1.633 1.601 8.709 1.00 69.62 76 HIS A N 1
ATOM 583 C CA . HIS A 1 76 ? 1.834 2.867 9.424 1.00 69.62 76 HIS A CA 1
ATOM 584 C C . HIS A 1 76 ? 3.175 3.550 9.134 1.00 69.62 76 HIS A C 1
ATOM 586 O O . HIS A 1 76 ? 3.600 4.450 9.867 1.00 69.62 76 HIS A O 1
ATOM 592 N N . MET A 1 77 ? 3.864 3.159 8.059 1.00 75.38 77 MET A N 1
ATOM 593 C CA . MET A 1 77 ? 5.224 3.624 7.777 1.00 75.38 77 MET A CA 1
ATOM 594 C C . MET A 1 77 ? 5.365 5.144 7.629 1.00 75.38 77 MET A C 1
ATOM 596 O O . MET A 1 77 ? 6.421 5.689 7.959 1.00 75.38 77 MET A O 1
ATOM 600 N N . TYR A 1 78 ? 4.308 5.852 7.221 1.00 73.31 78 TYR A N 1
ATOM 601 C CA . TYR A 1 78 ? 4.293 7.317 7.212 1.00 73.31 78 TYR A CA 1
ATOM 602 C C . TYR A 1 78 ? 4.591 7.901 8.592 1.00 73.31 78 TYR A C 1
ATOM 604 O O . TYR A 1 78 ? 5.417 8.805 8.737 1.00 73.31 78 TYR A O 1
ATOM 612 N N . VAL A 1 79 ? 3.951 7.354 9.622 1.00 68.81 79 VAL A N 1
ATOM 613 C CA . VAL A 1 79 ? 4.094 7.817 11.002 1.00 68.81 79 VAL A CA 1
ATOM 614 C C . VAL A 1 79 ? 5.469 7.445 11.552 1.00 68.81 79 VAL A C 1
ATOM 616 O O . VAL A 1 79 ? 6.136 8.289 12.155 1.00 68.81 79 VAL A O 1
ATOM 619 N N . VAL A 1 80 ? 5.938 6.221 11.276 1.00 74.06 80 VAL A N 1
ATOM 620 C CA . VAL A 1 80 ? 7.305 5.773 11.607 1.00 74.06 80 VAL A CA 1
ATOM 621 C C . VAL A 1 80 ? 8.335 6.741 11.022 1.00 74.06 80 VAL A C 1
ATOM 623 O O . VAL A 1 80 ? 9.260 7.175 11.713 1.00 74.06 80 VAL A O 1
ATOM 626 N N . PHE A 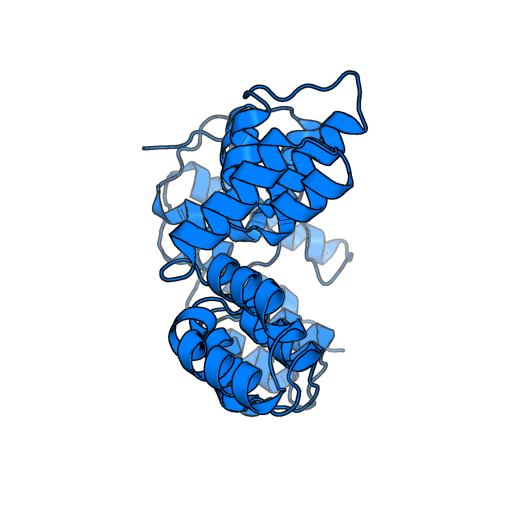1 81 ? 8.135 7.144 9.766 1.00 79.38 81 PHE A N 1
ATOM 627 C CA . PHE A 1 81 ? 8.992 8.103 9.093 1.00 79.38 81 PHE A CA 1
ATOM 628 C C . PHE A 1 81 ? 8.975 9.480 9.768 1.00 79.38 81 PHE A C 1
ATOM 630 O O . PHE A 1 81 ? 10.043 10.001 10.089 1.00 79.38 81 PHE A O 1
ATOM 637 N N . GLN A 1 82 ? 7.801 10.052 10.055 1.00 78.56 82 GLN A N 1
ATOM 638 C CA . GLN A 1 82 ? 7.685 11.340 10.760 1.00 78.56 82 GLN A CA 1
ATOM 639 C C . GLN A 1 82 ? 8.393 11.322 12.123 1.00 78.56 82 GLN A C 1
ATOM 641 O O . GLN A 1 82 ? 9.137 12.243 12.465 1.00 78.56 82 GLN A O 1
ATOM 646 N N . ALA A 1 83 ? 8.233 10.244 12.886 1.00 73.19 83 ALA A N 1
ATOM 647 C CA . ALA A 1 83 ? 8.890 10.092 14.178 1.00 73.19 83 ALA A CA 1
ATOM 648 C C . ALA A 1 83 ? 10.409 10.010 14.064 1.00 73.19 83 ALA A C 1
ATOM 650 O O . ALA A 1 83 ? 11.124 10.670 14.822 1.00 73.19 83 ALA A O 1
ATOM 651 N N . TYR A 1 84 ? 10.909 9.253 13.088 1.00 79.69 84 TYR A N 1
ATOM 652 C CA . TYR A 1 84 ? 12.335 9.195 12.803 1.00 79.69 84 TYR A CA 1
ATOM 653 C C . TYR A 1 84 ? 12.898 10.586 12.483 1.00 79.69 84 TYR A C 1
ATOM 655 O O . TYR A 1 84 ? 13.956 10.950 12.997 1.00 79.69 84 TYR A O 1
ATOM 663 N N . GLN A 1 85 ? 12.181 11.410 11.711 1.00 82.00 85 GLN A N 1
ATOM 664 C CA . GLN A 1 85 ? 12.641 12.764 11.384 1.00 82.00 85 GLN A CA 1
ATOM 665 C C . GLN A 1 85 ? 12.851 13.650 12.623 1.00 82.00 85 GLN A C 1
ATOM 667 O O . GLN A 1 85 ? 13.729 14.522 12.620 1.00 82.00 85 GLN A O 1
ATOM 672 N N . ILE A 1 86 ? 12.060 13.423 13.675 1.00 80.12 86 ILE A N 1
ATOM 673 C CA . ILE A 1 86 ? 12.136 14.142 14.950 1.00 80.12 86 ILE A CA 1
ATOM 674 C C . ILE A 1 86 ? 13.245 13.547 15.827 1.00 80.12 86 ILE A C 1
ATOM 676 O O . ILE A 1 86 ? 14.128 14.271 16.286 1.00 80.12 86 ILE A O 1
ATOM 680 N N . GLN A 1 87 ? 13.219 12.228 16.028 1.00 76.31 87 GLN A N 1
ATOM 681 C CA . GLN A 1 87 ? 13.977 11.540 17.079 1.00 76.31 87 GLN A CA 1
ATOM 682 C C . GLN A 1 87 ? 15.324 10.976 16.622 1.00 76.31 87 GLN A C 1
ATOM 684 O O . GLN A 1 87 ? 16.197 10.741 17.451 1.00 76.31 87 GLN A O 1
ATOM 689 N N . ASN A 1 88 ? 15.509 10.753 15.317 1.00 76.56 88 ASN A N 1
ATOM 690 C CA . ASN A 1 88 ? 16.712 10.151 14.736 1.00 76.56 88 ASN A CA 1
ATOM 691 C C . ASN A 1 88 ? 17.064 8.769 15.332 1.00 76.56 88 ASN A C 1
ATOM 693 O O . ASN A 1 88 ? 18.241 8.449 15.504 1.00 76.56 88 ASN A O 1
ATOM 697 N N . ASN A 1 89 ? 16.047 7.973 15.688 1.00 76.88 89 ASN A N 1
ATOM 698 C CA . ASN A 1 89 ? 16.218 6.661 16.318 1.00 76.88 89 ASN A CA 1
ATOM 699 C C . ASN A 1 89 ? 16.660 5.592 15.283 1.00 76.88 89 ASN A C 1
ATOM 701 O O . ASN A 1 89 ? 15.915 5.361 14.326 1.00 76.88 89 ASN A O 1
ATOM 705 N N . PRO A 1 90 ? 17.795 4.887 15.491 1.00 74.81 90 PRO A N 1
ATOM 706 C CA . PRO A 1 90 ? 18.250 3.796 14.622 1.00 74.81 90 PRO A CA 1
ATOM 707 C C . PRO A 1 90 ? 17.216 2.693 14.363 1.00 74.81 90 PRO A C 1
ATOM 709 O O . PRO A 1 90 ? 17.150 2.168 13.258 1.00 74.81 90 PRO A O 1
ATOM 712 N N . GLN A 1 91 ? 16.391 2.352 15.352 1.00 73.38 91 GLN A N 1
ATOM 713 C CA . GLN A 1 91 ? 15.414 1.263 15.229 1.00 73.38 91 GLN A CA 1
ATOM 714 C C . GLN A 1 91 ? 14.259 1.634 14.288 1.00 73.38 91 GLN A C 1
ATOM 716 O O . GLN A 1 91 ? 13.767 0.800 13.535 1.00 73.38 91 GLN A O 1
ATOM 721 N N . LEU A 1 92 ? 13.852 2.910 14.280 1.00 76.62 92 LEU A N 1
ATOM 722 C CA . LEU A 1 92 ? 12.864 3.411 13.319 1.00 76.62 92 LEU A CA 1
ATOM 723 C C . LEU A 1 92 ? 13.449 3.430 11.903 1.00 76.62 92 LEU A C 1
ATOM 725 O O . LEU A 1 92 ? 12.738 3.169 10.939 1.00 76.62 92 LEU A O 1
ATOM 729 N N . GLU A 1 93 ? 14.750 3.701 11.779 1.00 82.69 93 GLU A N 1
ATOM 730 C CA . GLU A 1 93 ? 15.457 3.647 10.499 1.00 82.69 93 GLU A CA 1
ATOM 731 C C . GLU A 1 93 ? 15.487 2.229 9.909 1.00 82.69 93 GLU A C 1
ATOM 733 O O . GLU A 1 93 ? 15.297 2.062 8.705 1.00 82.69 93 GLU A O 1
ATOM 738 N N . GLU A 1 94 ? 15.664 1.206 10.751 1.00 81.69 94 GLU A N 1
ATOM 739 C CA . GLU A 1 94 ? 15.586 -0.199 10.334 1.00 81.69 94 GLU A CA 1
ATOM 740 C C . GLU A 1 94 ? 14.208 -0.545 9.772 1.00 81.69 94 GLU A C 1
ATOM 742 O O . GLU A 1 94 ? 14.137 -1.137 8.700 1.00 81.69 94 GLU A O 1
ATOM 747 N N . LEU A 1 95 ? 13.128 -0.112 10.431 1.00 78.75 95 LEU A N 1
ATOM 748 C CA . LEU A 1 95 ? 11.765 -0.298 9.924 1.00 78.75 95 LEU A CA 1
ATOM 749 C C . LEU A 1 95 ? 11.537 0.439 8.599 1.00 78.75 95 LEU A C 1
ATOM 751 O O . LEU A 1 95 ? 10.950 -0.117 7.674 1.00 78.75 95 LEU A O 1
ATOM 755 N N . ILE A 1 96 ? 12.047 1.668 8.474 1.00 83.94 96 ILE A N 1
ATOM 756 C CA . ILE A 1 96 ? 11.985 2.448 7.229 1.00 83.94 96 ILE A CA 1
ATOM 757 C C . ILE A 1 96 ? 12.656 1.723 6.070 1.00 83.94 96 ILE A C 1
ATOM 759 O O . ILE A 1 96 ? 12.103 1.696 4.970 1.00 83.94 96 ILE A O 1
ATOM 763 N N . GLN A 1 97 ? 13.810 1.101 6.318 1.00 85.88 97 GLN A N 1
ATOM 764 C CA . GLN A 1 97 ? 14.531 0.344 5.300 1.00 85.88 97 GLN A CA 1
ATOM 765 C C . GLN A 1 97 ? 13.708 -0.830 4.755 1.00 85.88 97 GLN A C 1
ATOM 767 O O . GLN A 1 97 ? 13.932 -1.272 3.633 1.00 85.88 97 GLN A O 1
ATOM 772 N N . LEU A 1 98 ? 12.749 -1.348 5.519 1.00 84.25 98 LEU A N 1
ATOM 773 C CA . LEU A 1 98 ? 11.947 -2.471 5.068 1.00 84.25 98 LEU A CA 1
ATOM 774 C C . LEU A 1 98 ? 10.930 -2.096 3.977 1.00 84.25 98 LEU A C 1
ATOM 776 O O . LEU A 1 98 ? 10.468 -2.969 3.244 1.00 84.25 98 LEU A O 1
ATOM 780 N N . SER A 1 99 ? 10.579 -0.814 3.849 1.00 86.94 99 SER A N 1
ATOM 781 C CA . SER A 1 99 ? 9.679 -0.335 2.801 1.00 86.94 99 SER A CA 1
ATOM 782 C C . SER A 1 99 ? 10.460 0.376 1.685 1.00 86.94 99 SER A C 1
ATOM 784 O O . SER A 1 99 ? 11.166 1.354 1.961 1.00 86.94 99 SER A O 1
ATOM 786 N N . PRO A 1 100 ? 10.321 -0.049 0.412 1.00 90.31 100 PRO A N 1
ATOM 787 C CA . PRO A 1 100 ? 10.927 0.636 -0.732 1.00 90.31 100 PRO A CA 1
ATOM 788 C C . PRO A 1 100 ? 10.548 2.122 -0.823 1.00 90.31 100 PRO A C 1
ATOM 790 O O . PRO A 1 100 ? 11.410 2.977 -1.023 1.00 90.31 100 PRO A O 1
ATOM 793 N N . GLU A 1 101 ? 9.270 2.438 -0.606 1.00 89.75 101 GLU A N 1
ATOM 794 C CA . GLU A 1 101 ? 8.734 3.803 -0.623 1.00 89.75 101 GLU A CA 1
ATOM 795 C C . GLU A 1 101 ? 9.396 4.686 0.434 1.00 89.75 101 GLU A C 1
ATOM 797 O O . GLU A 1 101 ? 9.903 5.773 0.148 1.00 89.75 101 GLU A O 1
ATOM 802 N N . TYR A 1 102 ? 9.452 4.209 1.676 1.00 89.50 102 TYR A N 1
ATOM 803 C CA . TYR A 1 102 ? 9.992 5.017 2.765 1.00 89.50 102 TYR A CA 1
ATOM 804 C C . TYR A 1 102 ? 11.515 5.068 2.759 1.00 89.50 102 TYR A C 1
ATOM 806 O O . TYR A 1 102 ? 12.081 6.077 3.178 1.00 89.50 102 TYR A O 1
ATOM 814 N N . SER A 1 103 ? 12.180 4.065 2.184 1.00 92.94 103 SER A N 1
ATOM 815 C CA . SER A 1 103 ? 13.598 4.153 1.829 1.00 92.94 103 SER A CA 1
ATOM 816 C C . SER A 1 103 ? 13.852 5.318 0.865 1.00 92.94 103 SER A C 1
ATOM 818 O O . SER A 1 103 ? 14.747 6.132 1.108 1.00 92.94 103 SER A O 1
ATOM 820 N N . PHE A 1 104 ? 13.029 5.467 -0.181 1.00 94.38 104 PHE A N 1
ATOM 821 C CA . PHE A 1 104 ? 13.097 6.616 -1.089 1.00 94.38 104 PHE A CA 1
ATOM 822 C C . PHE A 1 104 ? 12.865 7.943 -0.354 1.00 94.38 104 PHE A C 1
ATOM 824 O O . PHE A 1 104 ? 13.679 8.868 -0.467 1.00 94.38 104 PHE A O 1
ATOM 831 N N . HIS A 1 105 ? 11.782 8.047 0.422 1.00 91.88 105 HIS A N 1
ATOM 832 C CA . HIS A 1 105 ? 11.450 9.282 1.135 1.00 91.88 105 HIS A CA 1
ATOM 833 C C . HIS A 1 105 ? 12.518 9.677 2.158 1.00 91.88 105 HIS A C 1
ATOM 835 O O . HIS A 1 105 ? 12.840 10.864 2.267 1.00 91.88 105 HIS A O 1
ATOM 841 N N . LEU A 1 106 ? 13.121 8.709 2.851 1.00 92.12 106 LEU A N 1
ATOM 842 C CA . LEU A 1 106 ? 14.229 8.942 3.769 1.00 92.12 106 LEU A CA 1
ATOM 843 C C . LEU A 1 106 ? 15.458 9.488 3.056 1.00 92.12 106 LEU A C 1
ATOM 845 O O . LEU A 1 106 ? 15.975 10.531 3.461 1.00 92.12 106 LEU A O 1
ATOM 849 N N . LEU A 1 107 ? 15.905 8.839 1.981 1.00 92.38 107 LEU A N 1
ATOM 850 C CA . LEU A 1 107 ? 17.055 9.322 1.220 1.00 92.38 107 LEU A CA 1
ATOM 851 C C . LEU A 1 107 ? 16.802 10.726 0.653 1.00 92.38 107 LEU A C 1
ATOM 853 O O . LEU A 1 107 ? 17.683 11.588 0.708 1.00 92.38 107 LEU A O 1
ATOM 857 N N . ASN A 1 108 ? 15.589 10.991 0.162 1.00 91.56 108 ASN A N 1
ATOM 858 C CA . ASN A 1 108 ? 15.207 12.310 -0.335 1.00 91.56 108 ASN A CA 1
ATOM 859 C C . ASN A 1 108 ? 15.204 13.372 0.782 1.00 91.56 108 ASN A C 1
ATOM 861 O O . ASN A 1 108 ? 15.701 14.482 0.584 1.00 91.56 108 ASN A O 1
ATOM 865 N N . TRP A 1 109 ? 14.706 13.029 1.973 1.00 90.75 109 TRP A N 1
ATOM 866 C CA . TRP A 1 109 ? 14.707 13.911 3.143 1.00 90.75 109 TRP A CA 1
ATOM 867 C C . TRP A 1 109 ? 16.117 14.218 3.653 1.00 90.75 109 TRP A C 1
ATOM 869 O O . TRP A 1 109 ? 16.431 15.381 3.909 1.00 90.75 109 TRP A O 1
ATOM 879 N N . VAL A 1 110 ? 16.986 13.206 3.755 1.00 90.56 110 VAL A N 1
ATOM 880 C CA . VAL A 1 110 ? 18.393 13.383 4.148 1.00 90.56 110 VAL A CA 1
ATOM 881 C C . VAL A 1 110 ? 19.125 14.253 3.131 1.00 90.56 110 VAL A C 1
ATOM 883 O O . VAL A 1 110 ? 19.828 15.185 3.517 1.00 90.56 110 VAL A O 1
ATOM 886 N N . ARG A 1 111 ? 18.896 14.040 1.829 1.00 88.50 111 ARG A N 1
ATOM 887 C CA . ARG A 1 111 ? 19.467 14.890 0.775 1.00 88.50 111 ARG A CA 1
ATOM 888 C C . ARG A 1 111 ? 19.046 16.354 0.920 1.00 88.50 111 ARG A C 1
ATOM 890 O O . ARG A 1 111 ? 19.868 17.246 0.737 1.00 88.50 111 ARG A O 1
ATOM 897 N N . ALA A 1 112 ? 17.785 16.606 1.268 1.00 88.81 112 ALA A N 1
ATOM 898 C CA . ALA A 1 112 ? 17.274 17.955 1.508 1.00 88.81 112 ALA A CA 1
ATOM 899 C C . ALA A 1 112 ? 17.811 18.593 2.807 1.00 88.81 112 ALA A C 1
ATOM 901 O O . ALA A 1 112 ? 17.647 19.796 3.013 1.00 88.81 112 ALA A O 1
ATOM 902 N N . LYS A 1 113 ? 18.453 17.818 3.694 1.00 88.12 113 LYS A N 1
ATOM 903 C CA . LYS A 1 113 ? 18.958 18.272 4.997 1.00 88.12 113 LYS A CA 1
ATOM 904 C C . LYS A 1 113 ? 20.442 17.913 5.174 1.00 88.12 113 LYS A C 1
ATOM 906 O O . LYS A 1 113 ? 20.748 16.930 5.841 1.00 88.12 113 LYS A O 1
ATOM 911 N N . PRO A 1 114 ? 21.384 18.764 4.723 1.00 77.81 114 PRO A N 1
ATOM 912 C CA . PRO A 1 114 ? 22.822 18.451 4.682 1.00 77.81 114 PRO A CA 1
ATOM 913 C C . PRO A 1 114 ? 23.469 18.080 6.028 1.00 77.81 114 PRO A C 1
ATOM 915 O O . PRO A 1 114 ? 24.508 17.427 6.067 1.00 77.81 114 PRO A O 1
ATOM 918 N N . LYS A 1 115 ? 22.876 18.523 7.146 1.00 84.62 115 LYS A N 1
ATOM 919 C CA . LYS A 1 115 ? 23.348 18.221 8.508 1.00 84.62 115 LYS A CA 1
ATOM 920 C C . LYS A 1 115 ? 22.839 16.879 9.045 1.00 84.62 115 LYS A C 1
ATOM 922 O O . LYS A 1 115 ? 23.305 16.434 10.088 1.00 84.62 115 LYS A O 1
ATOM 927 N N . ARG A 1 116 ? 21.861 16.261 8.382 1.00 82.00 116 ARG A N 1
ATOM 928 C CA . ARG A 1 116 ? 21.320 14.949 8.745 1.00 82.00 116 ARG A CA 1
ATOM 929 C C . ARG A 1 116 ? 22.050 13.876 7.948 1.00 82.00 116 ARG A C 1
ATOM 931 O O . ARG A 1 116 ? 22.427 14.090 6.801 1.00 82.00 116 ARG A O 1
ATOM 938 N N . ARG A 1 117 ? 22.259 12.725 8.575 1.00 83.25 117 ARG A N 1
ATOM 939 C CA . ARG A 1 117 ? 22.820 11.528 7.949 1.00 83.25 117 ARG A CA 1
ATOM 940 C C . ARG A 1 117 ? 22.012 10.331 8.414 1.00 83.25 117 ARG A C 1
ATOM 942 O O . ARG A 1 117 ? 21.549 10.328 9.554 1.00 83.25 117 ARG A O 1
ATOM 949 N N . THR A 1 118 ? 21.864 9.351 7.535 1.00 85.81 118 THR A N 1
ATOM 950 C CA . THR A 1 118 ? 21.377 8.031 7.927 1.00 85.81 118 THR A CA 1
ATOM 951 C C . THR A 1 118 ? 22.411 7.360 8.826 1.00 85.81 118 THR A C 1
ATOM 953 O O . THR A 1 118 ? 23.615 7.613 8.711 1.00 85.81 118 THR A O 1
ATOM 956 N N . LEU A 1 119 ? 21.941 6.516 9.734 1.00 84.50 119 LEU A N 1
ATOM 957 C CA . LEU A 1 119 ? 22.793 5.707 10.603 1.00 84.50 119 LEU A CA 1
ATOM 958 C C . LEU A 1 119 ? 23.300 4.463 9.861 1.00 84.50 119 LEU A C 1
ATOM 960 O O . LEU A 1 119 ? 24.407 3.988 10.114 1.00 84.50 119 LEU A O 1
ATOM 964 N N . ARG A 1 120 ? 22.513 3.959 8.907 1.00 83.50 120 ARG A N 1
ATOM 965 C CA . ARG A 1 120 ? 22.859 2.886 7.974 1.00 83.50 120 ARG A CA 1
ATOM 966 C C . ARG A 1 120 ? 23.456 3.444 6.669 1.00 83.50 120 ARG A C 1
ATOM 968 O O . ARG A 1 120 ? 23.161 4.581 6.287 1.00 83.50 120 ARG A O 1
ATOM 975 N N . PRO A 1 121 ? 24.278 2.657 5.947 1.00 88.88 121 PRO A N 1
ATOM 976 C CA . PRO A 1 121 ? 24.806 3.050 4.640 1.00 88.88 121 PRO A CA 1
ATOM 977 C C . PRO A 1 121 ? 23.698 3.347 3.620 1.00 88.88 121 PRO A C 1
ATOM 979 O O . PRO A 1 121 ? 22.706 2.625 3.562 1.00 88.88 121 PRO A O 1
ATOM 982 N N . LEU A 1 122 ? 23.899 4.347 2.752 1.00 89.81 122 LEU A N 1
ATOM 983 C CA . LEU A 1 122 ? 22.926 4.704 1.706 1.00 89.81 122 LEU A CA 1
ATOM 984 C C . LEU A 1 122 ? 22.599 3.523 0.776 1.00 89.81 122 LEU A C 1
ATOM 986 O O . LEU A 1 122 ? 21.458 3.374 0.340 1.00 89.81 122 LEU A O 1
ATOM 990 N N . GLU A 1 123 ? 23.587 2.668 0.500 1.00 91.50 123 GLU A N 1
ATOM 991 C CA . GLU A 1 123 ? 23.413 1.482 -0.343 1.00 91.50 123 GLU A CA 1
ATOM 992 C C . GLU A 1 123 ? 22.367 0.507 0.211 1.00 91.50 123 GLU A C 1
ATOM 994 O O . GLU A 1 123 ? 21.673 -0.137 -0.569 1.00 91.50 123 GLU A O 1
ATOM 999 N N . ASN A 1 124 ? 22.163 0.445 1.531 1.00 91.50 124 ASN A N 1
ATOM 1000 C CA . ASN A 1 124 ? 21.130 -0.409 2.118 1.00 91.50 124 ASN A CA 1
ATOM 1001 C C . ASN A 1 124 ? 19.722 0.018 1.677 1.00 91.50 124 ASN A C 1
ATOM 1003 O O . ASN A 1 124 ? 18.909 -0.823 1.299 1.00 91.50 124 ASN A O 1
ATOM 1007 N N . PHE A 1 125 ? 19.453 1.324 1.665 1.00 93.06 125 PHE A N 1
ATOM 1008 C CA . PHE A 1 125 ? 18.175 1.880 1.214 1.00 93.06 125 PHE A CA 1
ATOM 1009 C C . PHE A 1 125 ? 18.022 1.785 -0.305 1.00 93.06 125 PHE A C 1
ATOM 1011 O O . PHE A 1 125 ? 16.941 1.476 -0.800 1.00 93.06 125 PHE A O 1
ATOM 1018 N N . LYS A 1 126 ? 19.114 1.976 -1.061 1.00 94.12 126 LYS A N 1
ATOM 1019 C CA . LYS A 1 126 ? 19.127 1.731 -2.514 1.00 94.12 126 LYS A CA 1
ATOM 1020 C C . LYS A 1 126 ? 18.788 0.278 -2.847 1.00 94.12 126 LYS A C 1
ATOM 1022 O O . LYS A 1 126 ? 18.046 0.043 -3.797 1.00 94.12 126 LYS A O 1
ATOM 1027 N N . ASN A 1 127 ? 19.281 -0.676 -2.060 1.00 93.31 127 ASN A N 1
ATOM 1028 C CA . ASN A 1 127 ? 18.970 -2.096 -2.222 1.00 93.31 127 ASN A CA 1
ATOM 1029 C C . ASN A 1 127 ? 17.521 -2.406 -1.854 1.00 93.31 127 ASN A C 1
ATOM 1031 O O . ASN A 1 127 ? 16.857 -3.125 -2.594 1.00 93.31 127 ASN A O 1
ATOM 1035 N N . ALA A 1 128 ? 17.016 -1.835 -0.758 1.00 92.56 128 ALA A N 1
ATOM 1036 C CA . ALA A 1 128 ? 15.618 -1.983 -0.366 1.00 92.56 128 ALA A CA 1
ATOM 1037 C C . ALA A 1 128 ? 14.660 -1.482 -1.456 1.00 92.56 128 ALA A C 1
ATOM 1039 O O . ALA A 1 128 ? 13.693 -2.164 -1.791 1.00 92.56 128 ALA A O 1
ATOM 1040 N N . MET A 1 129 ? 14.977 -0.343 -2.082 1.00 95.19 129 MET A N 1
ATOM 1041 C CA . MET A 1 129 ? 14.196 0.192 -3.199 1.00 95.19 129 MET A CA 1
ATOM 1042 C C . MET A 1 129 ? 14.125 -0.749 -4.410 1.00 95.19 129 MET A C 1
ATOM 1044 O O . MET A 1 129 ? 13.182 -0.632 -5.178 1.00 95.19 129 MET A O 1
ATOM 1048 N N . LEU A 1 130 ? 15.057 -1.692 -4.604 1.00 94.56 130 LEU A N 1
ATOM 1049 C CA . LEU A 1 130 ? 14.998 -2.610 -5.752 1.00 94.56 130 LEU A CA 1
ATOM 1050 C C . LEU A 1 130 ? 13.764 -3.522 -5.713 1.00 94.56 130 LEU A C 1
ATOM 1052 O O . LEU A 1 130 ? 13.256 -3.880 -6.771 1.00 94.56 130 LEU A O 1
ATOM 1056 N N . LEU A 1 131 ? 13.251 -3.848 -4.518 1.00 90.56 131 LEU A N 1
ATOM 1057 C CA . LEU A 1 131 ? 12.053 -4.682 -4.347 1.00 90.56 131 LEU A CA 1
ATOM 1058 C C . LEU A 1 131 ? 10.794 -4.045 -4.953 1.00 90.56 131 LEU A C 1
ATOM 1060 O O . LEU A 1 131 ? 9.869 -4.765 -5.333 1.00 90.56 131 LEU A O 1
ATOM 1064 N N . ASP A 1 132 ? 10.786 -2.717 -5.083 1.00 92.69 132 ASP A N 1
ATOM 1065 C CA . ASP A 1 132 ? 9.835 -1.978 -5.902 1.00 92.69 132 ASP A CA 1
ATOM 1066 C C . ASP A 1 132 ? 10.576 -1.045 -6.878 1.00 92.69 132 ASP A C 1
ATOM 1068 O O . ASP A 1 132 ? 10.880 0.111 -6.548 1.00 92.69 132 ASP A O 1
ATOM 1072 N N . PRO A 1 133 ? 10.810 -1.510 -8.118 1.00 93.19 133 PRO A N 1
ATOM 1073 C CA . PRO A 1 133 ? 11.537 -0.755 -9.131 1.00 93.19 133 PRO A CA 1
ATOM 1074 C C . PRO A 1 133 ? 10.971 0.641 -9.419 1.00 93.19 133 PRO A C 1
ATOM 1076 O O . PRO A 1 133 ? 11.707 1.488 -9.925 1.00 93.19 133 PRO A O 1
ATOM 1079 N N . HIS A 1 134 ? 9.698 0.914 -9.101 1.00 91.94 134 HIS A N 1
ATOM 1080 C CA . HIS A 1 134 ? 9.133 2.259 -9.200 1.00 91.94 134 HIS A CA 1
ATOM 1081 C C . HIS A 1 134 ? 9.972 3.271 -8.402 1.00 91.94 134 HIS A C 1
ATOM 1083 O O . HIS A 1 134 ? 10.488 4.238 -8.970 1.00 91.94 134 HIS A O 1
ATOM 1089 N N . TRP A 1 135 ? 10.189 3.016 -7.110 1.00 94.56 135 TRP A N 1
ATOM 1090 C CA . TRP A 1 135 ? 10.920 3.923 -6.221 1.00 94.56 135 TRP A CA 1
ATOM 1091 C C . TRP A 1 135 ? 12.403 4.019 -6.570 1.00 94.56 135 TRP A C 1
ATOM 1093 O O . TRP A 1 135 ? 12.967 5.116 -6.566 1.00 94.56 135 TRP A O 1
ATOM 1103 N N . ALA A 1 136 ? 13.019 2.904 -6.971 1.00 95.56 136 ALA A N 1
ATOM 1104 C CA . ALA A 1 136 ? 14.404 2.897 -7.434 1.00 95.56 136 ALA A CA 1
ATOM 1105 C C . ALA A 1 136 ? 14.603 3.779 -8.682 1.00 95.56 136 ALA A C 1
ATOM 1107 O O . ALA A 1 136 ? 15.558 4.555 -8.753 1.00 95.56 136 ALA A O 1
ATOM 1108 N N . ILE A 1 137 ? 13.679 3.727 -9.650 1.00 94.06 137 ILE A N 1
ATOM 1109 C CA . ILE A 1 137 ? 13.716 4.580 -10.849 1.00 94.06 137 ILE A CA 1
ATOM 1110 C C . ILE A 1 137 ? 13.481 6.048 -10.489 1.00 94.06 137 ILE A C 1
ATOM 1112 O O . ILE A 1 137 ? 14.159 6.928 -11.024 1.00 94.06 137 ILE A O 1
ATOM 1116 N N . HIS A 1 138 ? 12.542 6.335 -9.584 1.00 94.12 138 HIS A N 1
ATOM 1117 C CA . HIS A 1 138 ? 12.329 7.694 -9.089 1.00 94.12 138 HIS A CA 1
ATOM 1118 C C . HIS A 1 138 ? 13.594 8.254 -8.424 1.00 94.12 138 HIS A C 1
ATOM 1120 O O . HIS A 1 138 ? 13.969 9.394 -8.703 1.00 94.12 138 HIS A O 1
ATOM 1126 N N . TRP A 1 139 ? 14.303 7.451 -7.625 1.00 94.31 139 TRP A N 1
ATOM 1127 C CA . TRP A 1 139 ? 15.603 7.833 -7.073 1.00 94.31 139 TRP A CA 1
ATOM 1128 C C . TRP A 1 139 ? 16.642 8.093 -8.169 1.00 94.31 139 TRP A C 1
ATOM 1130 O O . TRP A 1 139 ? 17.248 9.164 -8.189 1.00 94.31 139 TRP A O 1
ATOM 1140 N N . GLN A 1 140 ? 16.792 7.162 -9.115 1.00 94.81 140 GLN A N 1
ATOM 1141 C CA . GLN A 1 140 ? 17.739 7.256 -10.230 1.00 94.81 140 GLN A CA 1
ATOM 1142 C C . GLN A 1 140 ? 17.543 8.525 -11.074 1.00 94.81 140 GLN A C 1
ATOM 1144 O O . GLN A 1 140 ? 18.509 9.111 -11.555 1.00 94.81 140 GLN A O 1
ATOM 1149 N N . ARG A 1 141 ? 16.297 8.981 -11.252 1.00 93.56 141 ARG A N 1
ATOM 1150 C CA . ARG A 1 141 ? 15.994 10.236 -11.963 1.00 93.56 141 ARG A CA 1
ATOM 1151 C C . ARG A 1 141 ? 16.462 11.476 -11.207 1.00 93.56 141 ARG A C 1
ATOM 1153 O O . ARG A 1 141 ? 16.814 12.467 -11.835 1.00 93.56 141 ARG A O 1
ATOM 1160 N N . LEU A 1 142 ? 16.439 11.436 -9.877 1.00 92.25 142 LEU A N 1
ATOM 1161 C CA . LEU A 1 142 ? 16.897 12.545 -9.041 1.00 92.25 142 LEU A CA 1
ATOM 1162 C C . LEU A 1 142 ? 18.419 12.541 -8.857 1.00 92.25 142 LEU A C 1
ATOM 1164 O O . LEU A 1 142 ? 19.018 13.600 -8.687 1.00 92.25 142 LEU A O 1
ATOM 1168 N N . GLN A 1 143 ? 19.029 11.357 -8.839 1.00 90.75 143 GLN A N 1
ATOM 1169 C CA . GLN A 1 143 ? 20.462 11.138 -8.659 1.00 90.75 143 GLN A CA 1
ATOM 1170 C C . GLN A 1 143 ? 20.935 10.124 -9.698 1.00 90.75 143 GLN A C 1
ATOM 1172 O O . GLN A 1 143 ? 20.913 8.919 -9.454 1.00 90.75 143 GLN A O 1
ATOM 1177 N N . ALA A 1 144 ? 21.336 10.626 -10.866 1.00 92.44 144 ALA A N 1
ATOM 1178 C CA . ALA A 1 144 ? 21.796 9.777 -11.954 1.00 92.44 144 ALA A CA 1
ATOM 1179 C C . ALA A 1 144 ? 23.088 9.045 -11.558 1.00 92.44 144 ALA A C 1
ATOM 1181 O O . ALA A 1 144 ? 24.146 9.650 -11.406 1.00 92.44 144 ALA A O 1
ATOM 1182 N N . ASP A 1 145 ? 22.981 7.730 -11.417 1.00 94.31 145 ASP A N 1
ATOM 1183 C CA . ASP A 1 145 ? 24.070 6.801 -11.131 1.00 94.31 145 ASP A CA 1
ATOM 1184 C C . ASP A 1 145 ? 24.004 5.647 -12.154 1.00 94.31 145 ASP A C 1
ATOM 1186 O O . ASP A 1 145 ? 23.111 4.800 -12.064 1.00 94.31 145 ASP A O 1
ATOM 1190 N N . PRO A 1 146 ? 24.888 5.604 -13.170 1.00 95.31 146 PRO A N 1
ATOM 1191 C CA . PRO A 1 146 ? 24.852 4.558 -14.194 1.00 95.31 146 PRO A CA 1
ATOM 1192 C C . PRO A 1 146 ? 24.991 3.140 -13.625 1.00 95.31 146 PRO A C 1
ATOM 1194 O O . PRO A 1 146 ? 24.388 2.207 -14.150 1.00 95.31 146 PRO A O 1
ATOM 1197 N N . VAL A 1 147 ? 25.741 2.971 -12.530 1.00 96.12 147 VAL A N 1
ATOM 1198 C CA . VAL A 1 147 ? 25.917 1.665 -11.881 1.00 96.12 147 VAL A CA 1
ATOM 1199 C C . VAL A 1 147 ? 24.606 1.232 -11.234 1.00 96.12 147 VAL A C 1
ATOM 1201 O O . VAL A 1 147 ? 24.180 0.088 -11.395 1.00 96.12 147 VAL A O 1
ATOM 1204 N N . TYR A 1 148 ? 23.919 2.144 -10.545 1.00 95.38 148 TYR A N 1
ATOM 1205 C CA . TYR A 1 148 ? 22.615 1.843 -9.957 1.00 95.38 148 TYR A CA 1
ATOM 1206 C C . TYR A 1 148 ? 21.535 1.598 -11.016 1.00 95.38 148 TYR A C 1
ATOM 1208 O O . TYR A 1 148 ? 20.736 0.678 -10.859 1.00 95.38 148 TYR A O 1
ATOM 1216 N N . GLN A 1 149 ? 21.554 2.331 -12.133 1.00 95.94 149 GLN A N 1
ATOM 1217 C CA . GLN A 1 149 ? 20.652 2.076 -13.259 1.00 95.94 149 GLN A CA 1
ATOM 1218 C C . GLN A 1 149 ? 20.782 0.649 -13.798 1.00 95.94 149 GLN A C 1
ATOM 1220 O O . GLN A 1 149 ? 19.767 -0.021 -13.990 1.00 95.94 149 GLN A O 1
ATOM 1225 N N . THR A 1 150 ? 22.011 0.175 -14.016 1.00 96.19 150 THR A N 1
ATOM 1226 C CA . THR A 1 150 ? 22.264 -1.203 -14.457 1.00 96.19 150 THR A CA 1
ATOM 1227 C C . THR A 1 150 ? 21.712 -2.207 -13.450 1.00 96.19 150 THR A C 1
ATOM 1229 O O . THR A 1 150 ? 20.982 -3.115 -13.835 1.00 96.19 150 THR A O 1
ATOM 1232 N N . ARG A 1 151 ? 21.942 -1.980 -12.151 1.00 96.44 151 ARG A N 1
ATOM 1233 C CA . ARG A 1 151 ? 21.423 -2.844 -11.078 1.00 96.44 151 ARG A CA 1
ATOM 1234 C C . ARG A 1 151 ? 19.894 -2.899 -11.039 1.00 96.44 151 ARG A C 1
ATOM 1236 O O . ARG A 1 151 ? 19.338 -3.968 -10.804 1.00 96.44 151 ARG A O 1
ATOM 1243 N N . ILE A 1 152 ? 19.205 -1.782 -11.291 1.00 97.19 152 ILE A N 1
ATOM 1244 C CA . ILE A 1 152 ? 17.736 -1.760 -11.403 1.00 97.19 152 ILE A CA 1
ATOM 1245 C C . ILE A 1 152 ? 17.282 -2.659 -12.555 1.00 97.19 152 ILE A C 1
ATOM 1247 O O . ILE A 1 152 ? 16.395 -3.489 -12.370 1.00 97.19 152 ILE A O 1
ATOM 1251 N N . LEU A 1 153 ? 17.882 -2.508 -13.739 1.00 96.69 153 LEU A N 1
ATOM 1252 C CA . LEU A 1 153 ? 17.504 -3.286 -14.922 1.00 96.69 153 LEU A CA 1
ATOM 1253 C C . LEU A 1 153 ? 17.789 -4.781 -14.745 1.00 96.69 153 LEU A C 1
ATOM 1255 O O . LEU A 1 153 ? 16.945 -5.605 -15.100 1.00 96.69 153 LEU A O 1
ATOM 1259 N N . GLU A 1 154 ? 18.938 -5.128 -14.164 1.00 96.94 154 GLU A N 1
ATOM 1260 C CA . GLU A 1 154 ? 19.293 -6.507 -13.818 1.00 96.94 154 GLU A CA 1
ATOM 1261 C C . GLU A 1 154 ? 18.280 -7.109 -12.844 1.00 96.94 154 GLU A C 1
ATOM 1263 O O . GLU A 1 154 ? 17.747 -8.186 -13.109 1.00 96.94 154 GLU A O 1
ATOM 1268 N N . PHE A 1 155 ? 17.947 -6.392 -11.765 1.00 97.12 155 PHE A N 1
ATOM 1269 C CA . PHE A 1 155 ? 16.971 -6.859 -10.784 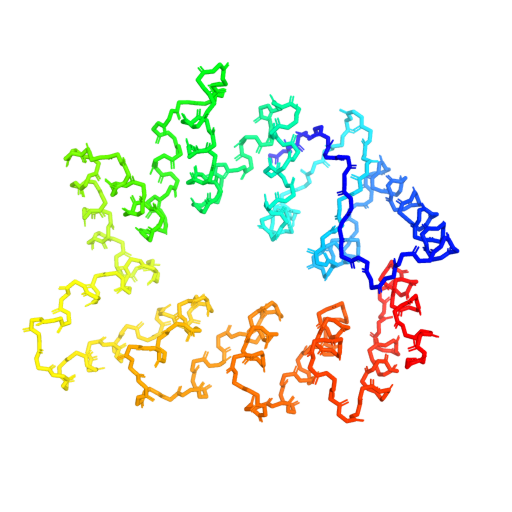1.00 97.12 155 PHE A CA 1
ATOM 1270 C C . PHE A 1 155 ? 15.586 -7.057 -11.409 1.00 97.12 155 PHE A C 1
ATOM 1272 O O . PHE A 1 155 ? 14.977 -8.113 -11.225 1.00 97.12 155 PHE A O 1
ATOM 1279 N N . VAL A 1 156 ? 15.095 -6.078 -12.179 1.00 97.56 156 VAL A N 1
ATOM 1280 C CA . VAL A 1 156 ? 13.809 -6.167 -12.892 1.00 97.56 156 VAL A CA 1
ATOM 1281 C C . VAL A 1 156 ? 13.794 -7.394 -13.795 1.00 97.56 156 VAL A C 1
ATOM 1283 O O . VAL A 1 156 ? 12.853 -8.181 -13.745 1.00 97.56 156 VAL A O 1
ATOM 1286 N N . HIS A 1 157 ? 14.847 -7.591 -14.591 1.00 96.75 157 HIS A N 1
ATOM 1287 C CA . HIS A 1 157 ? 14.930 -8.722 -15.502 1.00 96.75 157 HIS A CA 1
ATOM 1288 C C . HIS A 1 157 ? 14.934 -10.058 -14.752 1.00 96.75 157 HIS A C 1
ATOM 1290 O O . HIS A 1 157 ? 14.168 -10.949 -15.111 1.00 96.75 157 HIS A O 1
ATOM 1296 N N . GLN A 1 158 ? 15.759 -10.200 -13.714 1.00 97.25 158 GLN A N 1
ATOM 1297 C CA . GLN A 1 158 ? 15.928 -11.455 -12.974 1.00 97.25 158 GLN A CA 1
ATOM 1298 C C . GLN A 1 158 ? 14.705 -11.825 -12.125 1.00 97.25 158 GLN A C 1
ATOM 1300 O O . GLN A 1 158 ? 14.417 -13.005 -11.956 1.00 97.25 158 GLN A O 1
ATOM 1305 N N . SER A 1 159 ? 13.970 -10.838 -11.605 1.00 96.62 159 SER A N 1
ATOM 1306 C CA . SER A 1 159 ? 12.852 -11.070 -10.678 1.00 96.62 159 SER A CA 1
ATOM 1307 C C . SER A 1 159 ? 11.464 -11.019 -11.324 1.00 96.62 159 SER A C 1
ATOM 1309 O O . SER A 1 159 ? 10.475 -11.268 -10.639 1.00 96.62 159 SER A O 1
ATOM 1311 N N . ARG A 1 160 ? 11.355 -10.740 -12.631 1.00 95.88 160 ARG A N 1
ATOM 1312 C CA . ARG A 1 160 ? 10.074 -10.557 -13.350 1.00 95.88 160 ARG A CA 1
ATOM 1313 C C . ARG A 1 160 ? 9.080 -11.724 -13.246 1.00 95.88 160 ARG A C 1
ATOM 1315 O O . ARG A 1 160 ? 7.909 -11.536 -13.535 1.00 95.88 160 ARG A O 1
ATOM 1322 N N . GLU A 1 161 ? 9.538 -12.925 -12.907 1.00 95.75 161 GLU A N 1
ATOM 1323 C CA . GLU A 1 161 ? 8.690 -14.125 -12.830 1.00 95.75 161 GLU A CA 1
ATOM 1324 C C . GLU A 1 161 ? 8.149 -14.374 -11.413 1.00 95.75 161 GLU A C 1
ATOM 1326 O O . GLU A 1 161 ? 7.234 -15.171 -11.237 1.00 95.75 161 GLU A O 1
ATOM 1331 N N . VAL A 1 162 ? 8.689 -13.678 -10.405 1.00 95.56 162 VAL A N 1
ATOM 1332 C CA . VAL A 1 162 ? 8.357 -13.882 -8.981 1.00 95.56 162 VAL A CA 1
ATOM 1333 C C . VAL A 1 162 ? 7.973 -12.595 -8.249 1.00 95.56 162 VAL A C 1
ATOM 1335 O O . VAL A 1 162 ? 7.314 -12.655 -7.217 1.00 95.56 162 VAL A O 1
ATOM 1338 N N . ASN A 1 163 ? 8.367 -11.429 -8.764 1.00 95.38 163 ASN A N 1
ATOM 1339 C CA . ASN A 1 163 ? 8.020 -10.124 -8.214 1.00 95.38 163 ASN A CA 1
ATOM 1340 C C . ASN A 1 163 ? 7.028 -9.419 -9.162 1.00 95.38 163 ASN A C 1
ATOM 1342 O O . ASN A 1 163 ? 7.395 -9.123 -10.305 1.00 95.38 163 ASN A O 1
ATOM 1346 N N . PRO A 1 164 ? 5.798 -9.106 -8.712 1.00 95.56 164 PRO A N 1
ATOM 1347 C CA . PRO A 1 164 ? 4.775 -8.503 -9.566 1.00 95.56 164 PRO A CA 1
ATOM 1348 C C . PRO A 1 164 ? 5.151 -7.100 -10.062 1.00 95.56 164 PRO A C 1
ATOM 1350 O O . PRO A 1 164 ? 4.877 -6.761 -11.213 1.00 95.56 164 PRO A O 1
ATOM 1353 N N . ARG A 1 165 ? 5.844 -6.288 -9.251 1.00 95.31 165 ARG A N 1
ATOM 1354 C CA . ARG A 1 165 ? 6.277 -4.933 -9.640 1.00 95.31 165 ARG A CA 1
ATOM 1355 C C . ARG A 1 165 ? 7.383 -4.979 -10.690 1.00 95.31 165 ARG A C 1
ATOM 1357 O O . ARG A 1 165 ? 7.360 -4.191 -11.635 1.00 95.31 165 ARG A O 1
ATOM 1364 N N . SER A 1 166 ? 8.301 -5.939 -10.584 1.00 96.75 166 SER A N 1
ATOM 1365 C CA . SER A 1 166 ? 9.303 -6.217 -11.621 1.00 96.75 166 SER A CA 1
ATOM 1366 C C . SER A 1 166 ? 8.670 -6.743 -12.905 1.00 96.75 166 SER A C 1
ATOM 1368 O O . SER A 1 166 ? 9.040 -6.288 -13.985 1.00 96.75 166 SER A O 1
ATOM 1370 N N . ALA A 1 167 ? 7.694 -7.650 -12.805 1.00 97.19 167 ALA A N 1
ATOM 1371 C CA . ALA A 1 167 ? 6.943 -8.160 -13.951 1.00 9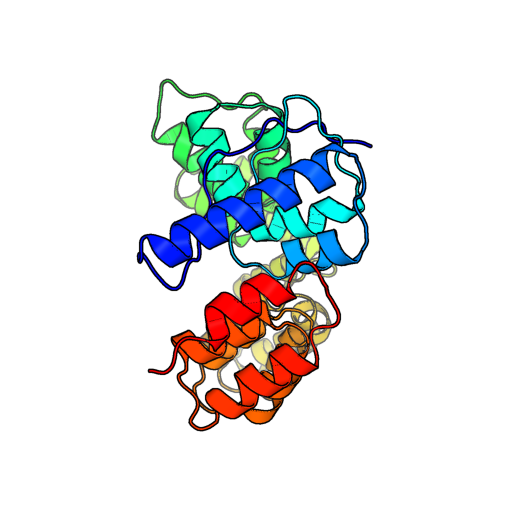7.19 167 ALA A CA 1
ATOM 1372 C C . ALA A 1 167 ? 6.262 -7.022 -14.720 1.00 97.19 167 ALA A C 1
ATOM 1374 O O . ALA A 1 167 ? 6.437 -6.881 -15.931 1.00 97.19 167 ALA A O 1
ATOM 1375 N N . TRP A 1 168 ? 5.556 -6.155 -13.991 1.00 96.06 168 TRP A N 1
ATOM 1376 C CA . TRP A 1 168 ? 4.901 -4.976 -14.543 1.00 96.06 168 TRP A CA 1
ATOM 1377 C C . TRP A 1 168 ? 5.891 -3.987 -15.163 1.00 96.06 168 TRP A C 1
ATOM 1379 O O . TRP A 1 168 ? 5.668 -3.490 -16.267 1.00 96.06 168 TRP A O 1
ATOM 1389 N N . MET A 1 169 ? 7.013 -3.717 -14.492 1.00 95.56 169 MET A N 1
ATOM 1390 C CA . MET A 1 169 ? 8.051 -2.837 -15.029 1.00 95.56 169 MET A CA 1
ATOM 1391 C C . MET A 1 169 ? 8.651 -3.403 -16.320 1.00 95.56 169 MET A C 1
ATOM 1393 O O . MET A 1 169 ? 8.810 -2.673 -17.297 1.00 95.56 169 MET A O 1
ATOM 1397 N N . TRP A 1 170 ? 8.953 -4.703 -16.348 1.00 96.06 170 TRP A N 1
ATOM 1398 C CA . TRP A 1 170 ? 9.466 -5.375 -17.537 1.00 96.06 170 TRP A CA 1
ATOM 1399 C C . TRP A 1 170 ? 8.469 -5.302 -18.693 1.00 96.06 170 TRP A C 1
ATOM 1401 O O . TRP A 1 170 ? 8.841 -4.883 -19.790 1.00 96.06 170 TRP A O 1
ATOM 1411 N N . HIS A 1 171 ? 7.199 -5.613 -18.430 1.00 96.38 171 HIS A N 1
ATOM 1412 C CA . HIS A 1 171 ? 6.113 -5.457 -19.393 1.00 96.38 171 HIS A CA 1
ATOM 1413 C C . HIS A 1 171 ? 6.073 -4.035 -19.962 1.00 96.38 171 HIS A C 1
ATOM 1415 O O . HIS A 1 171 ? 6.121 -3.847 -21.173 1.00 96.38 171 HIS A O 1
ATOM 1421 N N . ARG A 1 172 ? 6.103 -3.013 -19.101 1.00 94.12 172 ARG A N 1
ATOM 1422 C CA . ARG A 1 172 ? 6.111 -1.604 -19.517 1.00 94.12 172 ARG A CA 1
ATOM 1423 C C . ARG A 1 172 ? 7.325 -1.195 -20.355 1.00 94.12 172 ARG A C 1
ATOM 1425 O O . ARG A 1 172 ? 7.212 -0.261 -21.145 1.00 94.12 172 ARG A O 1
ATOM 1432 N N . ILE A 1 173 ? 8.475 -1.846 -20.181 1.00 93.94 173 ILE A N 1
ATOM 1433 C CA . ILE A 1 173 ? 9.671 -1.612 -21.005 1.00 93.94 173 ILE A CA 1
ATOM 1434 C C . ILE A 1 173 ? 9.493 -2.222 -22.403 1.00 93.94 173 ILE A C 1
ATOM 1436 O O . ILE A 1 173 ? 9.945 -1.632 -23.386 1.00 93.94 173 ILE A O 1
ATOM 1440 N N . GLN A 1 174 ? 8.847 -3.387 -22.502 1.00 95.06 174 GLN A N 1
ATOM 1441 C CA . GLN A 1 174 ? 8.675 -4.106 -23.768 1.00 95.06 174 GLN A CA 1
ATOM 1442 C C . GLN A 1 174 ? 7.459 -3.632 -24.570 1.00 95.06 174 GLN A C 1
ATOM 1444 O O . GLN A 1 174 ? 7.561 -3.496 -25.787 1.00 95.06 174 GLN A O 1
ATOM 1449 N N . ALA A 1 175 ? 6.337 -3.336 -23.908 1.00 94.69 175 ALA A N 1
ATOM 1450 C CA . ALA A 1 175 ? 5.048 -3.034 -24.531 1.00 94.69 175 ALA A CA 1
ATOM 1451 C C . ALA A 1 175 ? 5.100 -1.961 -25.639 1.00 94.69 175 ALA A C 1
ATOM 1453 O O . ALA A 1 175 ? 4.505 -2.197 -26.688 1.00 94.69 175 ALA A O 1
ATOM 1454 N N . PRO A 1 176 ? 5.862 -0.850 -25.519 1.00 94.81 176 PRO A N 1
ATOM 1455 C CA . PRO A 1 176 ? 5.969 0.146 -26.594 1.00 94.81 176 PRO A CA 1
ATOM 1456 C C . PRO A 1 176 ? 6.580 -0.373 -27.906 1.00 94.81 176 PRO A C 1
ATOM 1458 O O . PRO A 1 176 ? 6.513 0.312 -28.923 1.00 94.81 176 PRO A O 1
ATOM 1461 N N . ARG A 1 177 ? 7.222 -1.548 -27.889 1.00 95.00 177 ARG A N 1
ATOM 1462 C CA . ARG A 1 177 ? 7.840 -2.198 -29.057 1.00 95.00 177 ARG A CA 1
ATOM 1463 C C . ARG A 1 177 ? 6.961 -3.298 -29.656 1.00 95.00 177 ARG A C 1
ATOM 1465 O O . ARG A 1 177 ? 7.368 -3.927 -30.629 1.00 95.00 177 ARG A O 1
ATOM 1472 N N . LEU A 1 178 ? 5.800 -3.562 -29.062 1.00 95.19 178 LEU A N 1
ATOM 1473 C CA . LEU A 1 178 ? 4.883 -4.622 -29.463 1.00 95.19 178 LEU A CA 1
ATOM 1474 C C . LEU A 1 178 ? 3.656 -4.031 -30.162 1.00 95.19 178 LEU A C 1
ATOM 1476 O O . LEU A 1 178 ? 3.261 -2.893 -29.913 1.00 95.19 178 LEU A O 1
ATOM 1480 N N . ALA A 1 179 ? 3.015 -4.832 -31.014 1.00 96.19 179 ALA A N 1
ATOM 1481 C CA . ALA A 1 179 ? 1.648 -4.541 -31.427 1.00 96.19 179 ALA A CA 1
ATOM 1482 C C . ALA A 1 179 ? 0.723 -4.597 -30.200 1.00 96.19 179 ALA A C 1
ATOM 1484 O O . ALA A 1 179 ? 0.946 -5.396 -29.291 1.00 96.19 179 ALA A O 1
ATOM 1485 N N . HIS A 1 180 ? -0.334 -3.786 -30.188 1.00 94.31 180 HIS A N 1
ATOM 1486 C CA . HIS A 1 180 ? -1.229 -3.678 -29.032 1.00 94.31 180 HIS A CA 1
ATOM 1487 C C . HIS A 1 180 ? -1.829 -5.031 -28.600 1.00 94.31 180 HIS A C 1
ATOM 1489 O O . HIS A 1 180 ? -1.835 -5.341 -27.413 1.00 94.31 180 HIS A O 1
ATOM 1495 N N . SER A 1 181 ? -2.230 -5.885 -29.549 1.00 95.44 181 SER A N 1
ATOM 1496 C CA . SER A 1 181 ? -2.711 -7.243 -29.249 1.00 95.44 181 SER A CA 1
ATOM 1497 C C . SER A 1 181 ? -1.647 -8.116 -28.576 1.00 95.44 181 SER A C 1
ATOM 1499 O O . SER A 1 181 ? -1.941 -8.797 -27.602 1.00 95.44 181 SER A O 1
ATOM 1501 N N . ALA A 1 182 ? -0.395 -8.043 -29.034 1.00 96.81 182 ALA A N 1
ATOM 1502 C CA . ALA A 1 182 ? 0.717 -8.782 -28.438 1.00 96.81 182 ALA A CA 1
ATOM 1503 C C . ALA A 1 182 ? 1.073 -8.258 -27.035 1.00 96.81 182 ALA A C 1
ATOM 1505 O O . ALA A 1 182 ? 1.432 -9.039 -26.156 1.00 96.81 182 ALA A O 1
ATOM 1506 N N . ALA A 1 183 ? 0.943 -6.949 -26.797 1.00 96.56 183 ALA A N 1
ATOM 1507 C CA . ALA A 1 183 ? 1.093 -6.377 -25.461 1.00 96.56 183 ALA A CA 1
ATOM 1508 C C . ALA A 1 183 ? -0.018 -6.865 -24.512 1.00 96.56 183 ALA A C 1
ATOM 1510 O O . ALA A 1 183 ? 0.267 -7.226 -23.372 1.00 96.56 183 ALA A O 1
ATOM 1511 N N . LEU A 1 184 ? -1.264 -6.946 -24.984 1.00 95.75 184 LEU A N 1
ATOM 1512 C CA . LEU A 1 184 ? -2.383 -7.489 -24.209 1.00 95.75 184 LEU A CA 1
ATOM 1513 C C . LEU A 1 184 ? -2.241 -8.984 -23.906 1.00 95.75 184 LEU A C 1
ATOM 1515 O O . LEU A 1 184 ? -2.565 -9.420 -22.800 1.00 95.75 184 LEU A O 1
ATOM 1519 N N . GLU A 1 185 ? -1.735 -9.772 -24.852 1.00 95.94 185 GLU A N 1
ATOM 1520 C CA . GLU A 1 185 ? -1.412 -11.186 -24.629 1.00 95.94 185 GLU A CA 1
ATOM 1521 C C . GLU A 1 185 ? -0.312 -11.350 -23.571 1.00 95.94 185 GLU A C 1
ATOM 1523 O O . GLU A 1 185 ? -0.447 -12.163 -22.653 1.00 95.94 185 GLU A O 1
ATOM 1528 N N . ASP A 1 186 ? 0.746 -10.535 -23.644 1.00 96.19 186 ASP A N 1
ATOM 1529 C CA . ASP A 1 186 ? 1.805 -10.516 -22.634 1.00 96.19 186 ASP A CA 1
ATOM 1530 C C . ASP A 1 186 ? 1.261 -10.135 -21.249 1.00 96.19 186 ASP A C 1
ATOM 1532 O O . ASP A 1 186 ? 1.516 -10.837 -20.270 1.00 96.19 186 ASP A O 1
ATOM 1536 N N . LEU A 1 187 ? 0.440 -9.084 -21.167 1.00 95.94 187 LEU A N 1
ATOM 1537 C CA . LEU A 1 187 ? -0.216 -8.676 -19.926 1.00 95.94 187 LEU A CA 1
ATOM 1538 C C . LEU A 1 187 ? -1.101 -9.792 -19.354 1.00 95.94 187 LEU A C 1
ATOM 1540 O O . LEU A 1 187 ? -1.043 -10.078 -18.159 1.00 95.94 187 LEU A O 1
ATOM 1544 N N . SER A 1 188 ? -1.887 -10.453 -20.205 1.00 95.00 188 SER A N 1
ATOM 1545 C CA . SER A 1 188 ? -2.767 -11.559 -19.810 1.00 95.00 188 SER A CA 1
ATOM 1546 C C . SER A 1 188 ? -1.975 -12.729 -19.226 1.00 95.00 188 SER A C 1
ATOM 1548 O O . SER A 1 188 ? -2.386 -13.318 -18.226 1.00 95.00 188 SER A O 1
ATOM 1550 N N . ARG A 1 189 ? -0.799 -13.027 -19.793 1.00 95.44 189 ARG A N 1
ATOM 1551 C CA . ARG A 1 189 ? 0.128 -14.039 -19.269 1.00 95.44 189 ARG A CA 1
ATOM 1552 C C . ARG A 1 189 ? 0.691 -13.664 -17.895 1.00 95.44 189 ARG A C 1
ATOM 1554 O O . ARG A 1 189 ? 0.886 -14.547 -17.064 1.00 95.44 189 ARG A O 1
ATOM 1561 N N . LEU A 1 190 ? 0.950 -12.380 -17.650 1.00 95.88 190 LEU A N 1
ATOM 1562 C CA . LEU A 1 190 ? 1.478 -11.881 -16.374 1.00 95.88 190 LEU A CA 1
ATOM 1563 C C . LEU A 1 190 ? 0.398 -11.713 -15.297 1.00 95.88 190 LEU A C 1
ATOM 1565 O O . LEU A 1 190 ? 0.721 -11.683 -14.109 1.00 95.88 190 LEU A O 1
ATOM 1569 N N . MET A 1 191 ? -0.874 -11.628 -15.692 1.00 95.31 191 MET A N 1
ATOM 1570 C CA . MET A 1 191 ? -1.999 -11.326 -14.808 1.00 95.31 191 MET A CA 1
ATOM 1571 C C . MET A 1 191 ? -2.048 -12.177 -13.525 1.00 95.31 191 MET A C 1
ATOM 1573 O O . MET A 1 191 ? -2.244 -11.589 -12.463 1.00 95.31 191 MET A O 1
ATOM 1577 N N . PRO A 1 192 ? -1.805 -13.508 -13.538 1.00 95.38 192 PRO A N 1
ATOM 1578 C CA . PRO A 1 192 ? -1.799 -14.303 -12.308 1.00 95.38 192 PRO A CA 1
ATOM 1579 C C . PRO A 1 192 ? -0.814 -13.795 -11.248 1.00 95.38 192 PRO A C 1
ATOM 1581 O O . PRO A 1 192 ? -1.134 -13.811 -10.062 1.00 95.38 192 PRO A O 1
ATOM 1584 N N . LEU A 1 193 ? 0.360 -13.312 -11.669 1.00 96.25 193 LEU A N 1
ATOM 1585 C CA . LEU A 1 193 ? 1.346 -12.720 -10.770 1.00 96.25 193 LEU A CA 1
ATOM 1586 C C . LEU A 1 193 ? 0.919 -11.309 -10.351 1.00 96.25 193 LEU A C 1
ATOM 1588 O O . LEU A 1 193 ? 0.965 -10.982 -9.170 1.00 96.25 193 LEU A O 1
ATOM 1592 N N . LEU A 1 194 ? 0.461 -10.477 -11.291 1.00 95.31 194 LEU A N 1
ATOM 1593 C CA . LEU A 1 194 ? 0.062 -9.091 -11.008 1.00 95.31 194 LEU A CA 1
ATOM 1594 C C . LEU A 1 194 ? -1.109 -8.997 -10.022 1.00 95.31 194 LEU A C 1
ATOM 1596 O O . LEU A 1 194 ? -1.117 -8.105 -9.179 1.00 95.31 194 LEU A O 1
ATOM 1600 N N . LEU A 1 195 ? -2.044 -9.953 -10.064 1.00 94.88 195 LEU A N 1
ATOM 1601 C CA . LEU A 1 195 ? -3.182 -10.039 -9.140 1.00 94.88 195 LEU A CA 1
ATOM 1602 C C . LEU A 1 195 ? -2.779 -10.243 -7.671 1.00 94.88 195 LEU A C 1
ATOM 1604 O O . LEU A 1 195 ? -3.624 -10.099 -6.788 1.00 94.88 195 LEU A O 1
ATOM 1608 N N . THR A 1 196 ? -1.510 -10.554 -7.395 1.00 92.88 196 THR A N 1
ATOM 1609 C CA . THR A 1 196 ? -0.973 -10.623 -6.028 1.00 92.88 196 THR A CA 1
ATOM 1610 C C . THR A 1 196 ? -0.600 -9.251 -5.452 1.00 92.88 196 THR A C 1
ATOM 1612 O O . THR A 1 196 ? -0.366 -9.154 -4.250 1.00 92.88 196 THR A O 1
ATOM 1615 N N . ASP A 1 197 ? -0.579 -8.190 -6.271 1.00 91.38 197 ASP A N 1
ATOM 1616 C CA . ASP A 1 197 ? -0.306 -6.814 -5.845 1.00 91.38 197 ASP A CA 1
ATOM 1617 C C . ASP A 1 197 ? -1.505 -5.894 -6.170 1.00 91.38 197 ASP A C 1
ATOM 1619 O O . ASP A 1 197 ? -1.690 -5.470 -7.320 1.00 91.38 197 ASP A O 1
ATOM 1623 N N . PRO A 1 198 ? -2.334 -5.550 -5.164 1.00 90.69 198 PRO A N 1
ATOM 1624 C CA . PRO A 1 198 ? -3.489 -4.676 -5.353 1.00 90.69 198 PRO A CA 1
ATOM 1625 C C . PRO A 1 198 ? -3.133 -3.272 -5.847 1.00 90.69 198 PRO A C 1
ATOM 1627 O O . PRO A 1 198 ? -3.921 -2.670 -6.575 1.00 90.69 198 PRO A O 1
ATOM 1630 N N . SER A 1 199 ? -1.945 -2.766 -5.501 1.00 88.19 199 SER A N 1
ATOM 1631 C CA . SER A 1 199 ? -1.463 -1.453 -5.940 1.00 88.19 199 SER A CA 1
ATOM 1632 C C . SER A 1 199 ? -1.288 -1.408 -7.452 1.00 88.19 199 SER A C 1
ATOM 1634 O O . SER A 1 199 ? -1.729 -0.469 -8.119 1.00 88.19 199 SER A O 1
ATOM 1636 N N . LEU A 1 200 ? -0.707 -2.469 -8.018 1.00 90.94 200 LEU A N 1
ATOM 1637 C CA . LEU A 1 200 ? -0.564 -2.596 -9.464 1.00 90.94 200 LEU A CA 1
ATOM 1638 C C . LEU A 1 200 ? -1.927 -2.720 -10.135 1.00 90.94 200 LEU A C 1
ATOM 1640 O O . LEU A 1 200 ? -2.205 -1.962 -11.064 1.00 90.94 200 LEU A O 1
ATOM 1644 N N . CYS A 1 201 ? -2.791 -3.606 -9.632 1.00 92.69 201 CYS A N 1
ATOM 1645 C CA . CYS A 1 201 ? -4.132 -3.828 -10.179 1.00 92.69 201 CYS A CA 1
ATOM 1646 C C . CYS A 1 201 ? -4.975 -2.551 -10.208 1.00 92.69 201 CYS A C 1
ATOM 1648 O O . CYS A 1 201 ? -5.711 -2.319 -11.164 1.00 92.69 201 CYS A O 1
ATOM 1650 N N . PHE A 1 202 ? -4.814 -1.690 -9.203 1.00 89.50 202 PHE A N 1
ATOM 1651 C CA . PHE A 1 202 ? -5.452 -0.380 -9.148 1.00 89.50 202 PHE A CA 1
ATOM 1652 C C . PHE A 1 202 ? -4.988 0.573 -10.264 1.00 89.50 202 PHE A C 1
ATOM 1654 O O . PHE A 1 202 ? -5.759 1.430 -10.688 1.00 89.50 202 PHE A O 1
ATOM 1661 N N . SER A 1 203 ? -3.750 0.432 -10.751 1.00 89.94 203 SER A N 1
ATOM 1662 C CA . SER A 1 203 ? -3.151 1.296 -11.784 1.00 89.94 203 SER A CA 1
ATOM 1663 C C . SER A 1 203 ? -3.267 0.761 -13.217 1.00 89.94 203 SER A C 1
ATOM 1665 O O . SER A 1 203 ? -3.216 1.543 -14.161 1.00 89.94 203 SER A O 1
ATOM 1667 N N . ILE A 1 204 ? -3.443 -0.552 -13.412 1.00 93.75 204 ILE A N 1
ATOM 1668 C CA . ILE A 1 204 ? -3.539 -1.175 -14.748 1.00 93.75 204 ILE A CA 1
ATOM 1669 C C . ILE A 1 204 ? -4.595 -0.509 -15.655 1.00 93.75 204 ILE A C 1
ATOM 1671 O O . ILE A 1 204 ? -4.271 -0.277 -16.823 1.00 93.75 204 ILE A O 1
ATOM 1675 N N . PRO A 1 205 ? -5.798 -0.126 -15.172 1.00 94.12 205 PRO A N 1
ATOM 1676 C CA . PRO A 1 205 ? -6.807 0.524 -16.011 1.00 94.12 205 PRO A CA 1
ATOM 1677 C C . PRO A 1 205 ? -6.367 1.856 -16.640 1.00 94.12 205 PRO A C 1
ATOM 1679 O O . PRO A 1 205 ? -6.960 2.262 -17.634 1.00 94.12 205 PRO A O 1
ATOM 1682 N N . ASP A 1 206 ? -5.339 2.531 -16.102 1.00 92.38 206 ASP A N 1
ATOM 1683 C CA . ASP A 1 206 ? -4.769 3.749 -16.709 1.00 92.38 206 ASP A CA 1
ATOM 1684 C C . ASP A 1 206 ? -4.026 3.468 -18.020 1.00 92.38 206 ASP A C 1
ATOM 1686 O O . ASP A 1 206 ? -3.875 4.357 -18.857 1.00 92.38 206 ASP A O 1
ATOM 1690 N N . PHE A 1 207 ? -3.534 2.239 -18.187 1.00 92.75 207 PHE A N 1
ATOM 1691 C CA . PHE A 1 207 ? -2.726 1.821 -19.332 1.00 92.75 207 PHE A CA 1
ATOM 1692 C C . PHE A 1 207 ? -3.499 0.904 -20.282 1.00 92.75 207 PHE A C 1
ATOM 1694 O O . PHE A 1 207 ? -3.283 0.970 -21.488 1.00 92.75 207 PHE A O 1
ATOM 1701 N N . TYR A 1 208 ? -4.390 0.074 -19.732 1.00 94.81 208 TYR A N 1
ATOM 1702 C CA . TYR A 1 208 ? -5.177 -0.925 -20.455 1.00 94.81 208 TYR A CA 1
ATOM 1703 C C . TYR A 1 208 ? -6.643 -0.870 -19.994 1.00 94.81 208 TYR A C 1
ATOM 1705 O O . TYR A 1 208 ? -7.073 -1.698 -19.181 1.00 94.81 208 TYR A O 1
ATOM 1713 N N . PRO A 1 209 ? -7.424 0.127 -20.454 1.00 92.62 209 PRO A N 1
ATOM 1714 C CA . PRO A 1 209 ? -8.819 0.306 -20.043 1.00 92.62 209 PRO A CA 1
ATOM 1715 C C . PRO A 1 209 ? -9.737 -0.858 -20.453 1.00 92.62 209 PRO A C 1
ATOM 1717 O O . PRO A 1 209 ? -10.800 -1.040 -19.861 1.00 92.62 209 PRO A O 1
ATOM 1720 N N . GLU A 1 210 ? -9.333 -1.654 -21.443 1.00 93.12 210 GLU A N 1
ATOM 1721 C CA . GLU A 1 210 ? -10.017 -2.862 -21.911 1.00 93.12 210 GLU A CA 1
ATOM 1722 C C . GLU A 1 210 ? -9.881 -4.075 -20.977 1.00 93.12 210 GLU A C 1
ATOM 1724 O O . GLU A 1 210 ? -10.594 -5.064 -21.156 1.00 93.12 210 GLU A O 1
ATOM 1729 N N . CYS A 1 211 ? -8.993 -4.033 -19.977 1.00 93.25 211 CYS A N 1
ATOM 1730 C CA . CYS A 1 211 ? -8.890 -5.109 -18.995 1.00 93.25 211 CYS A CA 1
ATOM 1731 C C . CYS A 1 211 ? -10.178 -5.256 -18.170 1.00 93.25 211 CYS A C 1
ATOM 1733 O O . CYS A 1 211 ? -10.815 -4.273 -17.784 1.00 93.25 211 CYS A O 1
ATOM 1735 N N . ASP A 1 212 ? -10.528 -6.501 -17.827 1.00 93.00 212 ASP A N 1
ATOM 1736 C CA . ASP A 1 212 ? -11.676 -6.781 -16.963 1.00 93.00 212 ASP A CA 1
ATOM 1737 C C . ASP A 1 212 ? -11.446 -6.208 -15.554 1.00 93.00 212 ASP A C 1
ATOM 1739 O O . ASP A 1 212 ? -10.752 -6.787 -14.713 1.00 93.00 212 ASP A O 1
ATOM 1743 N N . ARG A 1 213 ? -12.080 -5.065 -15.278 1.00 93.75 213 ARG A N 1
ATOM 1744 C CA . ARG A 1 213 ? -12.034 -4.396 -13.974 1.00 93.75 213 ARG A CA 1
ATOM 1745 C C . ARG A 1 213 ? -12.534 -5.275 -12.835 1.00 93.75 213 ARG A C 1
ATOM 1747 O O . ARG A 1 213 ? -12.032 -5.145 -11.723 1.00 93.75 213 ARG A O 1
ATOM 1754 N N . LYS A 1 214 ? -13.452 -6.213 -13.086 1.00 94.56 214 LYS A N 1
ATOM 1755 C CA . LYS A 1 214 ? -13.916 -7.158 -12.062 1.00 94.56 214 LYS A CA 1
ATOM 1756 C C . LYS A 1 214 ? -12.810 -8.129 -11.659 1.00 94.56 214 LYS A C 1
ATOM 1758 O O . LYS A 1 214 ? -12.735 -8.503 -10.489 1.00 94.56 214 LYS A O 1
ATOM 1763 N N . LEU A 1 215 ? -11.970 -8.551 -12.605 1.00 93.81 215 LEU A N 1
ATOM 1764 C CA . LEU A 1 215 ? -10.810 -9.393 -12.319 1.00 93.81 215 LEU A CA 1
ATOM 1765 C C . LEU A 1 215 ? -9.789 -8.631 -11.469 1.00 93.81 215 LEU A C 1
ATOM 1767 O O . LEU A 1 215 ? -9.362 -9.153 -10.444 1.00 93.81 215 LEU A O 1
ATOM 1771 N N . LEU A 1 216 ? -9.466 -7.395 -11.857 1.00 94.94 216 LEU A N 1
ATOM 1772 C CA . LEU A 1 216 ? -8.520 -6.538 -11.136 1.00 94.94 216 LEU A CA 1
ATOM 1773 C C . LEU A 1 216 ? -9.017 -6.195 -9.726 1.00 94.94 216 LEU A C 1
ATOM 1775 O O . LEU A 1 216 ? -8.274 -6.335 -8.764 1.00 94.94 216 LEU A O 1
ATOM 1779 N N . PHE A 1 217 ? -10.293 -5.840 -9.574 1.00 94.62 217 PHE A N 1
ATOM 1780 C CA . PHE A 1 217 ? -10.897 -5.505 -8.281 1.00 94.62 217 PHE A CA 1
ATOM 1781 C C . PHE A 1 217 ? -10.784 -6.636 -7.246 1.00 94.62 217 PHE A C 1
ATOM 1783 O O . PHE A 1 217 ? -10.649 -6.378 -6.051 1.00 94.62 217 PHE A O 1
ATOM 1790 N N . ARG A 1 218 ? -10.784 -7.906 -7.678 1.00 92.44 218 ARG A N 1
ATOM 1791 C CA . ARG A 1 218 ? -10.664 -9.057 -6.763 1.00 92.44 218 ARG A CA 1
ATOM 1792 C C . ARG A 1 218 ? -9.354 -9.077 -5.980 1.00 92.44 218 ARG A C 1
ATOM 1794 O O . ARG A 1 218 ? -9.346 -9.642 -4.888 1.00 92.44 218 ARG A O 1
ATOM 1801 N N . SER A 1 219 ? -8.277 -8.467 -6.485 1.00 91.81 219 SER A N 1
ATOM 1802 C CA . SER A 1 219 ? -7.020 -8.377 -5.731 1.00 91.81 219 SER A CA 1
ATOM 1803 C C . SER A 1 219 ? -7.193 -7.569 -4.439 1.00 91.81 219 SER A C 1
ATOM 1805 O O . SER A 1 219 ? -6.497 -7.819 -3.462 1.00 91.81 219 SER A O 1
ATOM 1807 N N . ALA A 1 220 ? -8.150 -6.636 -4.393 1.00 88.44 220 ALA A N 1
ATOM 1808 C CA . ALA A 1 220 ? -8.376 -5.767 -3.243 1.00 88.44 220 ALA A CA 1
ATOM 1809 C C . ALA A 1 220 ? -9.123 -6.446 -2.078 1.00 88.44 220 ALA A C 1
ATOM 1811 O O . ALA A 1 220 ? -9.123 -5.911 -0.979 1.00 88.44 220 ALA A O 1
ATOM 1812 N N . PHE A 1 221 ? -9.726 -7.630 -2.248 1.00 87.88 221 PHE A N 1
ATOM 1813 C CA . PHE A 1 221 ? -10.614 -8.234 -1.229 1.00 87.88 221 PHE A CA 1
ATOM 1814 C C . PHE A 1 221 ? -9.964 -8.490 0.137 1.00 87.88 221 PHE A C 1
ATOM 1816 O O . PHE A 1 221 ? -10.668 -8.602 1.134 1.00 87.88 221 PHE A O 1
ATOM 1823 N N . ARG A 1 222 ? -8.635 -8.602 0.192 1.00 81.00 222 ARG A N 1
ATOM 1824 C CA . ARG A 1 222 ? -7.878 -8.803 1.440 1.00 81.00 222 ARG A CA 1
ATOM 1825 C C . ARG A 1 222 ? -7.204 -7.531 1.954 1.00 81.00 222 ARG A C 1
ATOM 1827 O O . ARG A 1 222 ? -6.436 -7.598 2.906 1.00 81.00 222 ARG A O 1
ATOM 1834 N N . HIS A 1 223 ? -7.469 -6.406 1.301 1.00 83.94 223 HIS A N 1
ATOM 1835 C CA . HIS A 1 223 ? -6.770 -5.150 1.501 1.00 83.94 223 HIS A CA 1
ATOM 1836 C C . HIS A 1 223 ? -7.781 -4.000 1.559 1.00 83.94 223 HIS A C 1
ATOM 1838 O O . HIS A 1 223 ? -8.103 -3.396 0.526 1.00 83.94 223 HIS A O 1
ATOM 1844 N N . PRO A 1 224 ? -8.349 -3.724 2.743 1.00 82.19 224 PRO A N 1
ATOM 1845 C CA . PRO A 1 224 ? -9.424 -2.748 2.890 1.00 82.19 224 PRO A CA 1
ATOM 1846 C C . PRO A 1 224 ? -9.023 -1.329 2.450 1.00 82.19 224 PRO A C 1
ATOM 1848 O O . PRO A 1 224 ? -9.861 -0.597 1.922 1.00 82.19 224 PRO A O 1
ATOM 1851 N N . GLU A 1 225 ? -7.740 -0.973 2.536 1.00 81.00 225 GLU A N 1
ATOM 1852 C CA . GLU A 1 225 ? -7.188 0.272 2.002 1.00 81.00 225 GLU A CA 1
ATOM 1853 C C . GLU A 1 225 ? -7.358 0.390 0.478 1.00 81.00 225 GLU A C 1
ATOM 1855 O O . GLU A 1 225 ? -7.708 1.455 -0.038 1.00 81.00 225 GLU A O 1
ATOM 1860 N N . TYR A 1 226 ? -7.192 -0.717 -0.251 1.00 86.25 226 TYR A N 1
ATOM 1861 C CA . TYR A 1 226 ? -7.368 -0.750 -1.702 1.00 86.25 226 TYR A CA 1
ATOM 1862 C C . TYR A 1 226 ? -8.837 -0.894 -2.107 1.00 86.25 226 TYR A C 1
ATOM 1864 O O . TYR A 1 226 ? -9.207 -0.401 -3.171 1.00 86.25 226 TYR A O 1
ATOM 1872 N N . LEU A 1 227 ? -9.693 -1.492 -1.268 1.00 89.25 227 LEU A N 1
ATOM 1873 C CA . LEU A 1 227 ? -11.150 -1.448 -1.466 1.00 89.25 227 LEU A CA 1
ATOM 1874 C C . LEU A 1 227 ? -11.672 -0.012 -1.384 1.00 89.25 227 LEU A C 1
ATOM 1876 O O . LEU A 1 227 ? -12.425 0.419 -2.259 1.00 89.25 227 LEU A O 1
ATOM 1880 N N . LEU A 1 228 ? -11.235 0.739 -0.368 1.00 85.75 228 LEU A N 1
ATOM 1881 C CA . LEU A 1 228 ? -11.565 2.154 -0.230 1.00 85.75 228 LEU A CA 1
ATOM 1882 C C . LEU A 1 228 ? -11.031 2.960 -1.419 1.00 85.75 228 LEU A C 1
ATOM 1884 O O . LEU A 1 228 ? -11.792 3.698 -2.045 1.00 85.75 228 LEU A O 1
ATOM 1888 N N . ALA A 1 229 ? -9.753 2.785 -1.775 1.00 86.56 229 ALA A N 1
ATOM 1889 C CA . ALA A 1 229 ? -9.163 3.467 -2.925 1.00 86.56 229 ALA A CA 1
ATOM 1890 C C . ALA A 1 229 ? -9.944 3.177 -4.219 1.00 86.56 229 ALA A C 1
ATOM 1892 O O . ALA A 1 229 ? -10.212 4.102 -4.992 1.00 86.56 229 ALA A O 1
ATOM 1893 N N . TRP A 1 230 ? -10.364 1.922 -4.433 1.00 91.50 230 TRP A N 1
ATOM 1894 C CA . TRP A 1 230 ? -11.198 1.525 -5.570 1.00 91.50 230 TRP A CA 1
ATOM 1895 C C . TRP A 1 230 ? -12.528 2.269 -5.588 1.00 91.50 230 TRP A C 1
ATOM 1897 O O . TRP A 1 230 ? -12.850 2.899 -6.592 1.00 91.50 230 TRP A O 1
ATOM 1907 N N . ALA A 1 231 ? -13.265 2.272 -4.477 1.00 91.00 231 ALA A N 1
ATOM 1908 C CA . ALA A 1 231 ? -14.540 2.979 -4.381 1.00 91.00 231 ALA A CA 1
ATOM 1909 C C . ALA A 1 231 ? -14.402 4.500 -4.555 1.00 91.00 231 ALA A C 1
ATOM 1911 O O . ALA A 1 231 ? -15.303 5.160 -5.081 1.00 91.00 231 ALA A O 1
ATOM 1912 N N . CYS A 1 232 ? -13.269 5.069 -4.137 1.00 86.94 232 CYS A N 1
ATOM 1913 C CA . CYS A 1 232 ? -12.962 6.477 -4.359 1.00 86.94 232 CYS A CA 1
ATOM 1914 C C . CYS A 1 232 ? -12.731 6.791 -5.838 1.00 86.94 232 CYS A C 1
ATOM 1916 O O . CYS A 1 232 ? -13.237 7.798 -6.339 1.00 86.94 232 CYS A O 1
ATOM 1918 N N . ARG A 1 233 ? -11.990 5.921 -6.529 1.00 87.94 233 ARG A N 1
ATOM 1919 C CA . ARG A 1 233 ? -11.598 6.087 -7.930 1.00 87.94 233 ARG A CA 1
ATOM 1920 C C . ARG A 1 233 ? -12.707 5.733 -8.922 1.00 87.94 233 ARG A C 1
ATOM 1922 O O . ARG A 1 233 ? -12.841 6.416 -9.934 1.00 87.94 233 ARG A O 1
ATOM 1929 N N . PHE A 1 234 ? -13.502 4.707 -8.631 1.00 90.69 234 PHE A N 1
ATOM 1930 C CA . PHE A 1 234 ? -14.594 4.215 -9.474 1.00 90.69 234 PHE A CA 1
ATOM 1931 C C . PHE A 1 234 ? -15.931 4.244 -8.708 1.00 90.69 234 PHE A C 1
ATOM 1933 O O . PHE A 1 234 ? -16.436 3.199 -8.296 1.00 90.69 234 PHE A O 1
ATOM 1940 N N . PRO A 1 235 ? -16.516 5.440 -8.493 1.00 89.00 235 PRO A N 1
ATOM 1941 C CA . PRO A 1 235 ? -17.770 5.601 -7.759 1.00 89.00 235 PRO A CA 1
ATOM 1942 C C . PRO A 1 235 ? -18.888 4.682 -8.269 1.00 89.00 235 PRO A C 1
ATOM 1944 O O . PRO A 1 235 ? -19.192 4.695 -9.462 1.00 89.00 235 PRO A O 1
ATOM 1947 N N . GLY A 1 236 ? -19.535 3.929 -7.375 1.00 88.00 236 GLY A N 1
ATOM 1948 C CA . GLY A 1 236 ? -20.667 3.063 -7.717 1.00 88.00 236 GLY A CA 1
ATOM 1949 C C . GLY A 1 236 ? -20.277 1.680 -8.244 1.00 88.00 236 GLY A C 1
ATOM 1950 O O . GLY A 1 236 ? -21.115 0.777 -8.281 1.00 88.00 236 GLY A O 1
ATOM 1951 N N . GLU A 1 237 ? -19.021 1.474 -8.647 1.00 92.19 237 GLU A N 1
ATOM 1952 C CA . GLU A 1 237 ? -18.574 0.189 -9.173 1.00 92.19 237 GLU A CA 1
ATOM 1953 C C . GLU A 1 237 ? -18.356 -0.806 -8.025 1.00 92.19 237 GLU A C 1
ATOM 1955 O O . GLU A 1 237 ? -17.513 -0.610 -7.155 1.00 92.19 237 GLU A O 1
ATOM 1960 N N . PHE A 1 238 ? -19.125 -1.899 -8.031 1.00 93.31 238 PHE A N 1
ATOM 1961 C CA . PHE A 1 238 ? -19.071 -2.953 -7.010 1.00 93.31 238 PHE A CA 1
ATOM 1962 C C . PHE A 1 238 ? -19.382 -2.489 -5.575 1.00 93.31 238 PHE A C 1
ATOM 1964 O O . PHE A 1 238 ? -19.023 -3.193 -4.634 1.00 93.31 238 PHE A O 1
ATOM 1971 N N . ASP A 1 239 ? -20.091 -1.370 -5.390 1.00 91.19 239 ASP A N 1
ATOM 1972 C CA . ASP A 1 239 ? -20.369 -0.780 -4.069 1.00 91.19 239 ASP A CA 1
ATOM 1973 C C . ASP A 1 239 ? -20.940 -1.786 -3.059 1.00 91.19 239 ASP A C 1
ATOM 1975 O O . ASP A 1 239 ? -20.489 -1.838 -1.919 1.00 91.19 239 ASP A O 1
ATOM 1979 N N . SER A 1 240 ? -21.871 -2.651 -3.472 1.00 91.62 240 SER A N 1
ATOM 1980 C CA . SER A 1 240 ? -22.432 -3.682 -2.586 1.00 91.62 240 SER A CA 1
ATOM 1981 C C . SER A 1 240 ? -21.387 -4.695 -2.106 1.00 91.62 240 SER A C 1
ATOM 1983 O O . SER A 1 240 ? -21.465 -5.186 -0.981 1.00 91.62 240 SER A O 1
ATOM 1985 N N . ILE A 1 241 ? -20.388 -5.001 -2.939 1.00 93.19 241 ILE A N 1
ATOM 1986 C CA . ILE A 1 241 ? -19.261 -5.863 -2.574 1.00 93.19 241 ILE A CA 1
ATOM 1987 C C . ILE A 1 241 ? -18.303 -5.092 -1.669 1.00 93.19 241 ILE A C 1
ATOM 1989 O O . ILE A 1 241 ? -17.931 -5.624 -0.630 1.00 93.19 241 ILE A O 1
ATOM 1993 N N . VAL A 1 242 ? -17.948 -3.850 -2.017 1.00 93.00 242 VAL A N 1
ATOM 1994 C CA . VAL A 1 242 ? -17.085 -2.992 -1.187 1.00 93.00 242 VAL A CA 1
ATOM 1995 C C . VAL A 1 242 ? -17.655 -2.872 0.223 1.00 93.00 242 VAL A C 1
ATOM 1997 O O . VAL A 1 242 ? -16.962 -3.184 1.183 1.00 93.00 242 VAL A O 1
ATOM 2000 N N . GLN A 1 243 ? -18.929 -2.498 0.351 1.00 92.94 243 GLN A N 1
ATOM 2001 C CA . GLN A 1 243 ? -19.614 -2.366 1.637 1.00 92.94 243 GLN A CA 1
ATOM 2002 C C . GLN A 1 243 ? -19.579 -3.678 2.427 1.00 92.94 243 GLN A C 1
ATOM 2004 O O . GLN A 1 243 ? -19.207 -3.687 3.598 1.00 92.94 243 GLN A O 1
ATOM 2009 N N . ARG A 1 244 ? -19.891 -4.807 1.777 1.00 91.94 244 ARG A N 1
ATOM 2010 C CA . ARG A 1 244 ? -19.872 -6.124 2.424 1.00 91.94 244 ARG A CA 1
ATOM 2011 C C . ARG A 1 244 ? -18.483 -6.531 2.913 1.00 91.94 244 ARG A C 1
ATOM 2013 O O . ARG A 1 244 ? -18.374 -7.097 3.998 1.00 91.94 244 ARG A O 1
ATOM 2020 N N . GLU A 1 245 ? -17.442 -6.302 2.118 1.00 90.69 245 GLU A N 1
ATOM 2021 C CA . GLU A 1 245 ? -16.075 -6.650 2.512 1.00 90.69 245 GLU A CA 1
ATOM 2022 C C . GLU A 1 245 ? -15.553 -5.696 3.598 1.00 90.69 245 GLU A C 1
ATOM 2024 O O . GLU A 1 245 ? -14.980 -6.159 4.580 1.00 90.69 245 GLU A O 1
ATOM 2029 N N . LEU A 1 246 ? -15.838 -4.391 3.505 1.00 88.38 246 LEU A N 1
ATOM 2030 C CA . LEU A 1 246 ? -15.451 -3.409 4.524 1.00 88.38 246 LEU A CA 1
ATOM 2031 C C . LEU A 1 246 ? -16.193 -3.587 5.855 1.00 88.38 246 LEU A C 1
ATOM 2033 O O . LEU A 1 246 ? -15.647 -3.227 6.891 1.00 88.38 246 LEU A O 1
ATOM 2037 N N . LEU A 1 247 ? -17.374 -4.215 5.886 1.00 88.94 247 LEU A N 1
ATOM 2038 C CA . LEU A 1 247 ? -18.030 -4.607 7.145 1.00 88.94 247 LEU A CA 1
ATOM 2039 C C . LEU A 1 247 ? -17.187 -5.576 7.994 1.00 88.94 247 LEU A C 1
ATOM 2041 O O . LEU A 1 247 ? -17.429 -5.696 9.192 1.00 88.94 247 LEU A O 1
ATOM 2045 N N . ARG A 1 248 ? -16.203 -6.264 7.398 1.00 84.12 248 ARG A N 1
ATOM 2046 C CA . ARG A 1 248 ? -15.213 -7.084 8.123 1.00 84.12 248 ARG A CA 1
ATOM 2047 C C . ARG A 1 248 ? -14.038 -6.263 8.656 1.00 84.12 248 ARG A C 1
ATOM 2049 O O . ARG A 1 248 ? -13.207 -6.788 9.384 1.00 84.12 248 ARG A O 1
ATOM 2056 N N . SER A 1 249 ? -13.955 -4.990 8.287 1.00 80.88 249 SER A N 1
ATOM 2057 C CA . SER A 1 249 ? -12.892 -4.060 8.660 1.00 80.88 249 SER A CA 1
ATOM 2058 C C . SER A 1 249 ? -13.512 -2.724 9.089 1.00 80.88 249 SER A C 1
ATOM 2060 O O . SER A 1 249 ? -13.416 -1.738 8.354 1.00 80.88 249 SER A O 1
ATOM 2062 N N . PRO A 1 250 ? -14.163 -2.668 10.271 1.00 79.88 250 PRO A N 1
ATOM 2063 C CA . PRO A 1 250 ? -15.028 -1.554 10.664 1.00 79.88 250 PRO A CA 1
ATOM 2064 C C . PRO A 1 250 ? -14.387 -0.164 10.567 1.00 79.88 250 PRO A C 1
ATOM 2066 O O . PRO A 1 250 ? -15.051 0.793 10.184 1.00 79.88 250 PRO A O 1
ATOM 2069 N N . ALA A 1 251 ? -13.089 -0.041 10.847 1.00 74.50 251 ALA A N 1
ATOM 2070 C CA . ALA A 1 251 ? -12.379 1.231 10.736 1.00 74.50 251 ALA A CA 1
ATOM 2071 C C . ALA A 1 251 ? -12.264 1.754 9.296 1.00 74.50 251 ALA A C 1
ATOM 2073 O O . ALA A 1 251 ? -12.486 2.936 9.040 1.00 74.50 251 ALA A O 1
ATOM 2074 N N . TRP A 1 252 ? -12.014 0.866 8.336 1.00 79.81 252 TRP A N 1
ATOM 2075 C CA . TRP A 1 252 ? -12.020 1.220 6.918 1.00 79.81 252 TRP A CA 1
ATOM 2076 C C . TRP A 1 252 ? -13.434 1.475 6.393 1.00 79.81 252 TRP A C 1
ATOM 2078 O O . TRP A 1 252 ? -13.611 2.293 5.491 1.00 79.81 252 TRP A O 1
ATOM 2088 N N . LEU A 1 253 ? -14.454 0.834 6.977 1.00 86.12 253 LEU A N 1
ATOM 2089 C CA . LEU A 1 253 ? -15.848 1.164 6.680 1.00 86.12 253 LEU A CA 1
ATOM 2090 C C . LEU A 1 253 ? -16.214 2.574 7.151 1.00 86.12 253 LEU A C 1
ATOM 2092 O O . LEU A 1 253 ? -16.883 3.288 6.410 1.00 86.12 253 LEU A O 1
ATOM 2096 N N . VAL A 1 254 ? -15.778 2.990 8.344 1.00 81.75 254 VAL A N 1
ATOM 2097 C CA . VAL A 1 254 ? -15.986 4.365 8.828 1.00 81.75 254 VAL A CA 1
ATOM 2098 C C . VAL A 1 254 ? -15.375 5.367 7.850 1.00 81.75 254 VAL A C 1
ATOM 2100 O O . VAL A 1 254 ? -16.050 6.314 7.447 1.00 81.75 254 VAL A O 1
ATOM 2103 N N . GLU A 1 255 ? -14.141 5.124 7.402 1.00 78.75 255 GLU A N 1
ATOM 2104 C CA . GLU A 1 255 ? -13.481 5.985 6.417 1.00 78.75 255 GLU A CA 1
ATOM 2105 C C . GLU A 1 255 ? -14.234 5.996 5.074 1.00 78.75 255 GLU A C 1
ATOM 2107 O O . GLU A 1 255 ? -14.465 7.056 4.491 1.00 78.75 255 GLU A O 1
ATOM 2112 N N . TYR A 1 256 ? -14.707 4.836 4.607 1.00 85.69 256 TYR A N 1
ATOM 2113 C CA . TYR A 1 256 ? -15.571 4.741 3.430 1.00 85.69 256 TYR A CA 1
ATOM 2114 C C . TYR A 1 256 ? -16.857 5.553 3.594 1.00 85.69 256 TYR A C 1
ATOM 2116 O O . TYR A 1 256 ? -17.199 6.333 2.708 1.00 85.69 256 TYR A O 1
ATOM 2124 N N . VAL A 1 257 ? -17.561 5.426 4.720 1.00 87.38 257 VAL A N 1
ATOM 2125 C CA . VAL A 1 257 ? -18.789 6.184 4.988 1.00 87.38 257 VAL A CA 1
ATOM 2126 C C . VAL A 1 257 ? -18.507 7.686 5.004 1.00 87.38 257 VAL A C 1
ATOM 2128 O O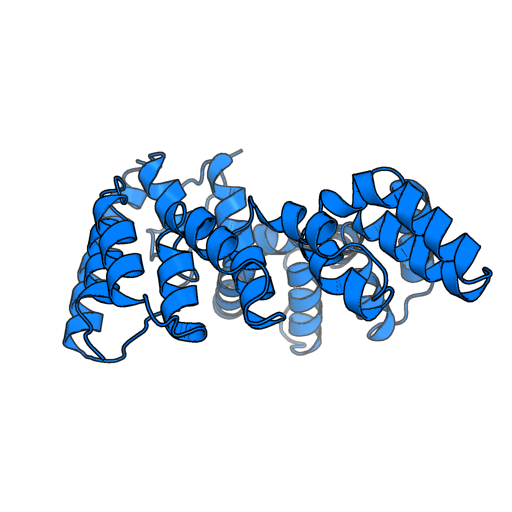 . VAL A 1 257 ? -19.251 8.452 4.388 1.00 87.38 257 VAL A O 1
ATOM 2131 N N . HIS A 1 258 ? -17.407 8.107 5.630 1.00 83.25 258 HIS A N 1
ATOM 2132 C CA . HIS A 1 258 ? -16.996 9.506 5.686 1.00 83.25 258 HIS A CA 1
ATOM 2133 C C . HIS A 1 258 ? -16.678 10.081 4.295 1.00 83.25 258 HIS A C 1
ATOM 2135 O O . HIS A 1 258 ? -17.198 11.138 3.922 1.00 83.25 258 HIS A O 1
ATOM 2141 N N . GLN A 1 259 ? -15.861 9.376 3.505 1.00 80.19 259 GLN A N 1
ATOM 2142 C CA . GLN A 1 259 ? -15.416 9.841 2.189 1.00 80.19 259 GLN A CA 1
ATOM 2143 C C . GLN A 1 259 ? -16.493 9.708 1.106 1.00 80.19 259 GLN A C 1
ATOM 2145 O O . GLN A 1 259 ? -16.589 10.556 0.217 1.00 80.19 259 GLN A O 1
ATOM 2150 N N . ARG A 1 260 ? -17.285 8.630 1.138 1.00 85.12 260 ARG A N 1
ATOM 2151 C CA . ARG A 1 260 ? -18.212 8.256 0.056 1.00 85.12 260 ARG A CA 1
ATOM 2152 C C . ARG A 1 260 ? -19.656 8.636 0.327 1.00 85.12 260 ARG A C 1
ATOM 2154 O O . ARG A 1 260 ? -20.412 8.748 -0.633 1.00 85.12 260 ARG A O 1
ATOM 2161 N N . LYS A 1 261 ? -20.026 8.852 1.593 1.00 87.00 261 LYS A N 1
ATOM 2162 C CA . LYS A 1 261 ? -21.381 9.231 2.025 1.00 87.00 261 LYS A CA 1
ATOM 2163 C C . LYS A 1 261 ? -22.468 8.379 1.345 1.00 87.00 261 LYS A C 1
ATOM 2165 O O . LYS A 1 261 ? -23.357 8.933 0.695 1.00 87.00 261 LYS A O 1
ATOM 2170 N N . PRO A 1 262 ? -22.381 7.038 1.432 1.00 88.81 262 PRO A N 1
ATOM 2171 C CA . PRO A 1 262 ? -23.378 6.168 0.825 1.00 88.81 262 PRO A CA 1
ATOM 2172 C C . PRO A 1 262 ? -24.754 6.435 1.453 1.00 88.81 262 PRO A C 1
ATOM 2174 O O . PRO A 1 262 ? -24.850 6.788 2.629 1.00 88.81 262 PRO A O 1
ATOM 2177 N N . ALA A 1 263 ? -25.829 6.256 0.683 1.00 89.69 263 ALA A N 1
ATOM 2178 C CA . ALA A 1 263 ? -27.187 6.542 1.158 1.00 89.69 263 ALA A CA 1
ATOM 2179 C C . ALA A 1 263 ? -27.568 5.724 2.406 1.00 89.69 263 ALA A C 1
ATOM 2181 O O . ALA A 1 263 ? -28.299 6.214 3.259 1.00 89.69 263 ALA A O 1
ATOM 2182 N N . ASN A 1 264 ? -27.021 4.511 2.522 1.00 90.81 264 ASN A N 1
ATOM 2183 C CA . ASN A 1 264 ? -27.207 3.595 3.643 1.00 90.81 264 ASN A CA 1
ATOM 2184 C C . ASN A 1 264 ? -26.127 3.721 4.740 1.00 90.81 264 ASN A C 1
ATOM 2186 O O . ASN A 1 264 ? -25.845 2.768 5.466 1.00 90.81 264 ASN A O 1
ATOM 2190 N N . ALA A 1 265 ? -25.460 4.877 4.845 1.00 89.38 265 ALA A N 1
ATOM 2191 C CA . ALA A 1 265 ? -24.423 5.119 5.850 1.00 89.38 265 ALA A CA 1
ATOM 2192 C C . ALA A 1 265 ? -24.856 4.778 7.295 1.00 89.38 265 ALA A C 1
ATOM 2194 O O . ALA A 1 265 ? -24.080 4.110 7.983 1.00 89.38 265 ALA A O 1
ATOM 2195 N N . PRO A 1 266 ? -26.060 5.165 7.772 1.00 88.50 266 PRO A N 1
ATOM 2196 C CA . PRO A 1 266 ? -26.492 4.833 9.129 1.00 88.50 266 PRO A CA 1
ATOM 2197 C C . PRO A 1 266 ? -26.642 3.326 9.363 1.00 88.50 266 PRO A C 1
ATOM 2199 O O . PRO A 1 266 ? -26.249 2.836 10.426 1.00 88.50 266 PRO A O 1
ATOM 2202 N N . GLU A 1 267 ? -27.172 2.577 8.386 1.00 91.69 267 GLU A N 1
ATOM 2203 C CA . GLU A 1 267 ? -27.276 1.120 8.504 1.00 91.69 267 GLU A CA 1
ATOM 2204 C C . GLU A 1 267 ? -25.891 0.464 8.508 1.00 91.69 267 GLU A C 1
ATOM 2206 O O . GLU A 1 267 ? -25.628 -0.379 9.361 1.00 91.69 267 GLU A O 1
ATOM 2211 N N . LEU A 1 268 ? -24.979 0.903 7.631 1.00 91.25 268 LEU A N 1
ATOM 2212 C CA . LEU A 1 268 ? -23.612 0.371 7.554 1.00 91.25 268 LEU A CA 1
ATOM 2213 C C . LEU A 1 268 ? -22.835 0.560 8.862 1.00 91.25 268 LEU A C 1
ATOM 2215 O O . LEU A 1 268 ? -22.174 -0.368 9.326 1.00 91.25 268 LEU A O 1
ATOM 2219 N N . LEU A 1 269 ? -22.921 1.747 9.469 1.00 88.31 269 LEU A N 1
ATOM 2220 C CA . LEU A 1 269 ? -22.264 2.035 10.747 1.00 88.31 269 LEU A CA 1
ATOM 2221 C C . LEU A 1 269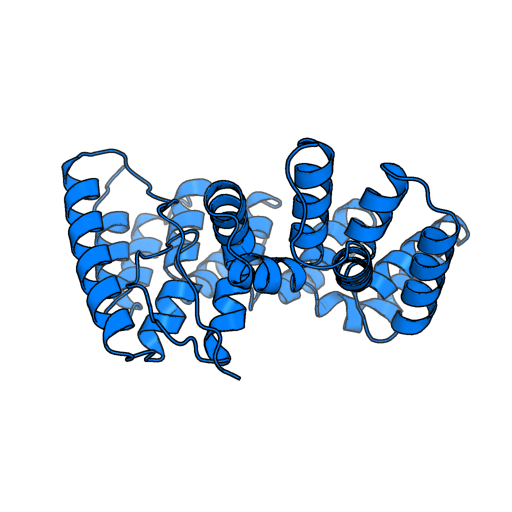 ? -22.865 1.210 11.892 1.00 88.31 269 LEU A C 1
ATOM 2223 O O . LEU A 1 269 ? -22.130 0.662 12.716 1.00 88.31 269 LEU A O 1
ATOM 2227 N N . THR A 1 270 ? -24.193 1.061 11.914 1.00 88.88 270 THR A N 1
ATOM 2228 C CA . THR A 1 270 ? -24.885 0.223 12.905 1.00 88.88 270 THR A CA 1
ATOM 2229 C C . THR A 1 270 ? -24.458 -1.240 12.780 1.00 88.88 270 THR A C 1
ATOM 2231 O O . THR A 1 270 ? -24.090 -1.860 13.777 1.00 88.88 270 THR A O 1
ATOM 2234 N N . GLU A 1 271 ? -24.427 -1.770 11.558 1.00 90.00 271 GLU A N 1
ATOM 2235 C CA . GLU A 1 271 ? -24.041 -3.152 11.274 1.00 90.00 271 GLU A CA 1
ATOM 2236 C C . GLU A 1 271 ? -22.561 -3.414 11.599 1.00 90.00 271 GLU A C 1
ATOM 2238 O O . GLU A 1 271 ? -22.230 -4.447 12.183 1.00 90.00 271 GLU A O 1
ATOM 2243 N N . ALA A 1 272 ? -21.659 -2.472 11.300 1.00 87.19 272 ALA A N 1
ATOM 2244 C CA . ALA A 1 272 ? -20.256 -2.570 11.708 1.00 87.19 272 ALA A CA 1
ATOM 2245 C C . ALA A 1 272 ? -20.087 -2.596 13.228 1.00 87.19 272 ALA A C 1
ATOM 2247 O O . ALA A 1 272 ? -19.310 -3.401 13.743 1.00 87.19 272 ALA A O 1
ATOM 2248 N N . ARG A 1 273 ? -20.833 -1.757 13.953 1.00 85.88 273 ARG A N 1
ATOM 2249 C CA . ARG A 1 273 ? -20.823 -1.745 15.420 1.00 85.88 273 ARG A CA 1
ATOM 2250 C C . ARG A 1 273 ? -21.326 -3.067 16.001 1.00 85.88 273 ARG A C 1
ATOM 2252 O O . ARG A 1 273 ? -20.748 -3.565 16.961 1.00 85.88 273 ARG A O 1
ATOM 2259 N N . GLU A 1 274 ? -22.387 -3.639 15.436 1.00 87.06 274 GLU A N 1
ATOM 2260 C CA . GLU A 1 274 ? -22.943 -4.926 15.879 1.00 87.06 274 GLU A CA 1
ATOM 2261 C C . GLU A 1 274 ? -22.010 -6.107 15.591 1.00 87.06 274 GLU A C 1
ATOM 2263 O O . GLU A 1 274 ? -21.943 -7.047 16.381 1.00 87.06 274 GLU A O 1
ATOM 2268 N N . ARG A 1 275 ? -21.261 -6.052 14.483 1.00 85.88 275 ARG A N 1
ATOM 2269 C CA . ARG A 1 275 ? -20.303 -7.094 14.082 1.00 85.88 275 ARG A CA 1
ATOM 2270 C C . ARG A 1 275 ? -18.935 -6.971 14.740 1.00 85.88 275 ARG A C 1
ATOM 2272 O O . ARG A 1 275 ? -18.155 -7.921 14.682 1.00 85.88 275 ARG A O 1
ATOM 2279 N N . CYS A 1 276 ? -18.627 -5.832 15.353 1.00 84.75 276 CYS A N 1
ATOM 2280 C CA . CYS A 1 276 ? -17.351 -5.613 16.015 1.00 84.75 276 CYS A CA 1
ATOM 2281 C C . CYS A 1 276 ? -17.268 -6.425 17.317 1.00 84.75 276 CYS A C 1
ATOM 2283 O O . CYS A 1 276 ? -17.662 -5.961 18.387 1.00 84.75 276 CYS A O 1
ATOM 2285 N N . GLY A 1 277 ? -16.723 -7.640 17.222 1.00 80.19 277 GLY A N 1
ATOM 2286 C CA . GLY A 1 277 ? -16.381 -8.468 18.384 1.00 80.19 277 GLY A CA 1
ATOM 2287 C C . GLY A 1 277 ? -15.141 -7.982 19.140 1.00 80.19 277 GLY A C 1
ATOM 2288 O O . GLY A 1 277 ? -14.923 -8.375 20.281 1.00 80.19 277 GLY A O 1
ATOM 2289 N N . ASN A 1 278 ? -14.350 -7.105 18.521 1.00 79.50 278 ASN A N 1
ATOM 2290 C CA . ASN A 1 278 ? -13.114 -6.591 19.085 1.00 79.50 278 ASN A CA 1
ATOM 2291 C C . ASN A 1 278 ? -13.401 -5.507 20.138 1.00 79.50 278 ASN A C 1
ATOM 2293 O O . ASN A 1 278 ? -13.847 -4.400 19.820 1.00 79.50 278 ASN A O 1
ATOM 2297 N N . GLN A 1 279 ? -13.136 -5.835 21.405 1.00 79.56 279 GLN A N 1
ATOM 2298 C CA . GLN A 1 279 ? -13.389 -4.956 22.553 1.00 79.56 279 GLN A CA 1
ATOM 2299 C C . GLN A 1 279 ? -12.552 -3.670 22.543 1.00 79.56 279 GLN A C 1
ATOM 2301 O O . GLN A 1 279 ? -12.968 -2.674 23.129 1.00 79.56 279 GLN A O 1
ATOM 2306 N N . TRP A 1 280 ? -11.403 -3.673 21.861 1.00 75.69 280 TRP A N 1
ATOM 2307 C CA . TRP A 1 280 ? -10.554 -2.494 21.716 1.00 75.69 280 TRP A CA 1
ATOM 2308 C C . TRP A 1 280 ? -11.060 -1.579 20.605 1.00 75.69 280 TRP A C 1
ATOM 2310 O O . TRP A 1 280 ? -11.056 -0.367 20.758 1.00 75.69 280 TRP A O 1
ATOM 2320 N N . LEU A 1 281 ? -11.564 -2.134 19.504 1.00 77.19 281 LEU A N 1
ATOM 2321 C CA . LEU A 1 281 ? -12.070 -1.333 18.389 1.00 77.19 281 LEU A CA 1
ATOM 2322 C C . LEU A 1 281 ? -13.453 -0.719 18.668 1.00 77.19 281 LEU A C 1
ATOM 2324 O O . LEU A 1 281 ? -13.780 0.344 18.136 1.00 77.19 281 LEU A O 1
ATOM 2328 N N . ARG A 1 282 ? -14.268 -1.367 19.509 1.00 80.94 282 ARG A N 1
ATOM 2329 C CA . ARG A 1 282 ? -15.657 -0.965 19.771 1.00 80.94 282 ARG A CA 1
ATOM 2330 C C . ARG A 1 282 ? -15.808 0.468 20.316 1.00 80.94 282 ARG A C 1
ATOM 2332 O O . ARG A 1 282 ? -16.593 1.199 19.715 1.00 80.94 282 ARG A O 1
ATOM 2339 N N . PRO A 1 283 ? -15.053 0.923 21.339 1.00 78.12 283 PRO A N 1
ATOM 2340 C CA . PRO A 1 283 ? -15.139 2.307 21.814 1.00 78.12 283 PRO A CA 1
ATOM 2341 C C . PRO A 1 283 ? -14.803 3.332 20.723 1.00 78.12 283 PRO A C 1
ATOM 2343 O O . PRO A 1 283 ? -15.461 4.360 20.605 1.00 78.12 283 PRO A O 1
ATOM 2346 N N . TRP A 1 284 ? -13.814 3.045 19.868 1.00 76.19 284 TRP A N 1
ATOM 2347 C CA . TRP A 1 284 ? -13.475 3.926 18.746 1.00 76.19 284 TRP A CA 1
ATOM 2348 C C . TRP A 1 284 ? -14.600 3.994 17.704 1.00 76.19 284 TRP A C 1
ATOM 2350 O O . TRP A 1 284 ? -14.905 5.069 17.185 1.00 76.19 284 TRP A O 1
ATOM 2360 N N . LEU A 1 285 ? -15.253 2.864 17.414 1.00 78.94 285 LEU A N 1
ATOM 2361 C CA . LEU A 1 285 ? -16.417 2.844 16.527 1.00 78.94 285 LEU A CA 1
ATOM 2362 C C . LEU A 1 285 ? -17.587 3.627 17.113 1.00 78.94 285 LEU A C 1
ATOM 2364 O O . LEU A 1 285 ? -18.246 4.336 16.362 1.00 78.94 285 LEU A O 1
ATOM 2368 N N . GLU A 1 286 ? -17.833 3.535 18.419 1.00 80.25 286 GLU A N 1
ATOM 2369 C CA . GLU A 1 286 ? -18.876 4.310 19.106 1.00 80.25 286 GLU A CA 1
ATOM 2370 C C . GLU A 1 286 ? -18.639 5.818 18.935 1.00 80.25 286 GLU A C 1
ATOM 2372 O O . GLU A 1 286 ? -19.535 6.517 18.458 1.00 80.25 286 GLU A O 1
ATOM 2377 N N . LEU A 1 287 ? -17.399 6.289 19.133 1.00 75.06 287 LEU A N 1
ATOM 2378 C CA . LEU A 1 287 ? -17.009 7.684 18.866 1.00 75.06 287 LEU A CA 1
ATOM 2379 C C . LEU A 1 287 ? -17.291 8.127 17.418 1.00 75.06 287 LEU A C 1
ATOM 2381 O O . LEU A 1 287 ? -17.607 9.295 17.168 1.00 75.06 287 LEU A O 1
ATOM 2385 N N . CYS A 1 288 ? -17.160 7.211 16.455 1.00 71.50 288 CYS A N 1
ATOM 2386 C CA . CYS A 1 288 ? -17.408 7.484 15.040 1.00 71.50 288 CYS A CA 1
ATOM 2387 C C . CYS A 1 288 ? -18.895 7.378 14.654 1.00 71.50 288 CYS A C 1
ATOM 2389 O O . CYS A 1 288 ? -19.339 8.099 13.761 1.00 71.50 288 CYS A O 1
ATOM 2391 N N . CYS A 1 289 ? -19.662 6.498 15.307 1.00 70.31 289 CYS A N 1
ATOM 2392 C CA . CYS A 1 289 ? -21.068 6.208 15.003 1.00 70.31 289 CYS A CA 1
ATOM 2393 C C . CYS A 1 289 ? -22.051 7.168 15.686 1.00 70.31 289 CYS A C 1
ATOM 2395 O O . CYS A 1 289 ? -23.106 7.454 15.122 1.00 70.31 289 CYS A O 1
ATOM 2397 N N . ASP A 1 290 ? -21.718 7.693 16.869 1.00 63.75 290 ASP A N 1
ATOM 2398 C CA . ASP A 1 290 ? -22.602 8.586 17.637 1.00 63.75 290 ASP A CA 1
ATOM 2399 C C . ASP A 1 290 ? -22.737 9.992 17.023 1.00 63.75 290 ASP A C 1
ATOM 2401 O O . ASP A 1 290 ? -23.519 10.832 17.478 1.00 63.75 290 ASP A O 1
ATOM 2405 N N . ARG A 1 291 ? -22.044 10.244 15.910 1.00 57.72 291 ARG A N 1
ATOM 2406 C CA . ARG A 1 291 ? -22.193 11.456 15.108 1.00 57.72 291 ARG A CA 1
ATOM 2407 C C . ARG A 1 291 ? -23.277 11.271 14.048 1.00 57.72 291 ARG A C 1
ATOM 2409 O O . ARG A 1 291 ? -23.026 10.820 12.933 1.00 57.72 291 ARG A O 1
ATOM 2416 N N . LYS A 1 292 ? -24.496 11.700 14.382 1.00 42.59 292 LYS A N 1
ATOM 2417 C CA . LYS A 1 292 ? -25.485 12.104 13.374 1.00 42.59 292 LYS A CA 1
ATOM 2418 C C . LYS A 1 292 ? -24.981 13.373 12.677 1.00 42.59 292 LYS A C 1
ATOM 2420 O O . LYS A 1 292 ? -24.871 14.383 13.357 1.00 42.59 292 LYS A O 1
ATOM 2425 N N . GLY A 1 293 ? -24.754 13.285 11.363 1.00 42.31 293 GLY A N 1
ATOM 2426 C CA . GLY A 1 293 ? -24.880 14.382 10.383 1.00 42.31 293 GLY A CA 1
ATOM 2427 C C . GLY A 1 293 ? -24.101 15.663 10.643 1.00 42.31 293 GLY A C 1
ATOM 2428 O O . GLY A 1 293 ? -24.610 16.498 11.416 1.00 42.31 293 GLY A O 1
#

pLDDT: mean 80.94, std 15.47, range [33.28, 97.56]

Secondary structure (DSSP, 8-state):
-PEE-PPP------S---HHHHHHHHHHHHHHHHHHHTT---HHHHHHHHHSTT------S--EEPGGGHHHHHHTHHHHHHHHHHH--HHHHHHHHT-HHHHHHHHHHHHH-TT---SS-HHHHHHHHHTSHHHHHHHHHHS--HHHHHHHHHHHHHHTTT-HHHHHHHHHHHGGGS-HHHHHHHHHHHHHHHTT-HHHHHHGGGT-TTS-HHHHHGGGGG-HHHHHHHHHHSTTTTHHHHHHHHTTSHHHHHHHHHHH--TTHHHHHHHHHHH---TTHHHHHHHHHS---

Radius of gyration: 21.28 Å; chains: 1; bounding box: 53×33×61 Å

Sequence (293 aa):
MCCLLKQPQTIFGLPSREAAVLSELDGYLSQMAAALQQCSWDADILEMLDLLPQIFLRLGDSVELGQDSLPVLYRHMYVVFQAYQIQNNPQLEELIQLSPEYSFHLLNWVRAKPKRRTLRPLENFKNAMLLDPHWAIHWQRLQADPVYQTRILEFVHQSREVNPRSAWMWHRIQAPRLAHSAALEDLSRLMPLLLTDPSLCFSIPDFYPECDRKLLFRSAFRHPEYLLAWACRFPGEFDSIVQRELLRSPAWLVEYVHQRKPANAPELLTEARERCGNQWLRPWLELCCDRKG

Foldseek 3Di:
DWQWDQFFPDFDDDPDPDPVLVVLVVVLLVVLLVVQLVVPPDPLNLLLLQQAQGDDGHHDNGGIDDPSSLVSCLSNLVRLLVRCVVPVDLSSLVSLLQALVSLLVVVVVCVVPVVDDRPDDNVSSLVSNLLQLVSNVVSCVVPPDVVSVVVSLVSLVVCLVPRLNSVVVVLVVCVVVDDVVVSVVSCVVSLVVNLCDLVSLLCVCVVCVVDDNVSSQVSCLVPLVSLLVCCLVPPPPCVVVNLVSCLVSLSSLLVSCVRNVDPCSLVSLVSSLVPPPRPSCNSVSCSSNVDDD